Protein AF-A0A9D1PHS7-F1 (afdb_monomer_lite)

pLDDT: mean 81.51, std 11.84, range [41.81, 96.31]

Structure (mmCIF, N/CA/C/O backbone):
data_AF-A0A9D1PHS7-F1
#
_entry.id   AF-A0A9D1PHS7-F1
#
loop_
_atom_site.group_PDB
_atom_site.id
_atom_site.type_symbol
_atom_site.label_atom_id
_atom_site.label_alt_id
_atom_site.label_comp_id
_atom_site.label_asym_id
_atom_site.label_entity_id
_atom_site.label_seq_id
_atom_site.pdbx_PDB_ins_code
_atom_site.Cartn_x
_atom_site.Cartn_y
_atom_site.Cartn_z
_atom_site.occupancy
_atom_site.B_iso_or_equiv
_atom_site.auth_seq_id
_atom_site.auth_comp_id
_atom_site.auth_asym_id
_atom_site.auth_atom_id
_atom_site.pdbx_PDB_model_num
ATOM 1 N N . MET A 1 1 ? -2.231 11.746 33.491 1.00 67.19 1 MET A N 1
ATOM 2 C CA . MET A 1 1 ? -2.379 11.771 32.014 1.00 67.19 1 MET A CA 1
ATOM 3 C C . MET A 1 1 ? -3.663 12.527 31.753 1.00 67.19 1 MET A C 1
ATOM 5 O O . MET A 1 1 ? -4.659 12.090 32.298 1.00 67.19 1 MET A O 1
ATOM 9 N N . ASN A 1 2 ? -3.634 13.637 31.011 1.00 76.56 2 ASN A N 1
ATOM 10 C CA . ASN A 1 2 ? -4.818 14.489 30.819 1.00 76.56 2 ASN A CA 1
ATOM 11 C C . ASN A 1 2 ? -5.940 13.727 30.071 1.00 76.56 2 ASN A C 1
ATOM 13 O O . ASN A 1 2 ? -5.638 12.893 29.200 1.00 76.56 2 ASN A O 1
ATOM 17 N N . LYS A 1 3 ? -7.205 14.019 30.407 1.00 73.75 3 LYS A N 1
ATOM 18 C CA . LYS A 1 3 ? -8.442 13.479 29.807 1.00 73.75 3 LYS A CA 1
ATOM 19 C C . LYS A 1 3 ? -8.402 13.398 28.277 1.00 73.75 3 LYS A C 1
ATOM 21 O O . LYS A 1 3 ? -8.653 12.338 27.700 1.00 73.75 3 LYS A O 1
ATOM 26 N N . GLU A 1 4 ? -7.977 14.464 27.600 1.00 78.69 4 GLU A N 1
ATOM 27 C CA . GLU A 1 4 ? -7.905 14.495 26.129 1.00 78.69 4 GLU A CA 1
ATOM 28 C C . GLU A 1 4 ? -6.887 13.490 25.569 1.00 78.69 4 GLU A C 1
ATOM 30 O O . GLU A 1 4 ? -7.103 12.824 24.551 1.00 78.69 4 GLU A O 1
ATOM 35 N N . THR A 1 5 ? -5.750 13.347 26.256 1.00 82.12 5 THR A N 1
ATOM 36 C CA . THR A 1 5 ? -4.698 12.406 25.856 1.00 82.12 5 THR A CA 1
ATOM 37 C C . THR A 1 5 ? -5.139 10.961 26.086 1.00 82.12 5 THR A C 1
ATOM 39 O O . THR A 1 5 ? -4.792 10.085 25.286 1.00 82.12 5 THR A O 1
ATOM 42 N N . TYR A 1 6 ? -5.917 10.709 27.144 1.00 82.06 6 TYR A N 1
ATOM 43 C CA . TYR A 1 6 ? -6.533 9.409 27.403 1.00 82.06 6 TYR A CA 1
ATOM 44 C C . TYR A 1 6 ? -7.501 9.034 26.281 1.00 82.06 6 TYR A C 1
ATOM 46 O O . TYR A 1 6 ? -7.302 8.009 25.624 1.00 82.06 6 TYR A O 1
ATOM 54 N N . LEU A 1 7 ? -8.474 9.902 25.990 1.00 81.56 7 LEU A N 1
ATOM 55 C CA . LEU A 1 7 ? -9.479 9.697 24.945 1.00 81.56 7 LEU A CA 1
ATOM 56 C C . LEU A 1 7 ? -8.856 9.452 23.572 1.00 81.56 7 LEU A C 1
ATOM 58 O O . LEU A 1 7 ? -9.276 8.563 22.831 1.00 81.56 7 LEU A O 1
ATOM 62 N N . LYS A 1 8 ? -7.797 10.187 23.229 1.00 85.00 8 LYS A N 1
ATOM 63 C CA . LYS A 1 8 ? -7.088 9.997 21.959 1.00 85.00 8 LYS A CA 1
ATOM 64 C C . LYS A 1 8 ? -6.429 8.618 21.850 1.00 85.00 8 LYS A C 1
ATOM 66 O O . LYS A 1 8 ? -6.450 8.007 20.782 1.00 85.00 8 LYS A O 1
ATOM 71 N N . LYS A 1 9 ? -5.835 8.115 22.935 1.00 84.50 9 LYS A N 1
ATOM 72 C CA . LYS A 1 9 ? -5.236 6.771 22.961 1.00 84.50 9 LYS A CA 1
ATOM 73 C C . LYS A 1 9 ? -6.308 5.682 22.970 1.00 84.50 9 LYS A C 1
ATOM 75 O O . LYS A 1 9 ? -6.176 4.712 22.227 1.00 84.50 9 LYS A O 1
ATOM 80 N N . PHE A 1 10 ? -7.366 5.868 23.759 1.00 85.25 10 PHE A N 1
ATOM 81 C CA . PHE A 1 10 ? -8.496 4.948 23.855 1.00 85.25 10 PHE A CA 1
ATOM 82 C C . PHE A 1 10 ? -9.226 4.818 22.514 1.00 85.25 10 PHE A C 1
ATOM 84 O O . PHE A 1 10 ? -9.317 3.719 21.980 1.00 85.25 10 PHE A O 1
ATOM 91 N N . SER A 1 11 ? -9.610 5.932 21.886 1.00 84.31 11 SER A N 1
ATOM 92 C CA . SER A 1 11 ? -10.246 5.942 20.557 1.00 84.31 11 SER A CA 1
ATOM 93 C C . SER A 1 11 ? -9.414 5.258 19.480 1.00 84.31 11 SER A C 1
ATOM 95 O O . SER A 1 11 ? -9.953 4.501 18.672 1.00 84.31 11 SER A O 1
ATOM 97 N N . SER A 1 12 ? -8.093 5.451 19.484 1.00 84.88 12 SER A N 1
ATOM 98 C CA . SER A 1 12 ? -7.218 4.746 18.549 1.00 84.88 12 SER A CA 1
ATOM 99 C C . SER A 1 12 ? -7.167 3.238 18.820 1.00 84.88 12 SER A C 1
ATOM 101 O O . SER A 1 12 ? -7.113 2.463 17.867 1.00 84.88 12 SER A O 1
ATOM 103 N N . ALA A 1 13 ? -7.173 2.812 20.085 1.00 85.50 13 ALA A N 1
ATOM 104 C CA . ALA A 1 13 ? -7.149 1.398 20.459 1.00 85.50 13 ALA A CA 1
ATOM 105 C C . ALA A 1 13 ? -8.486 0.704 20.152 1.00 85.50 13 ALA A C 1
ATOM 107 O O . ALA A 1 13 ? -8.500 -0.348 19.514 1.00 85.50 13 ALA A O 1
ATOM 108 N N . VAL A 1 14 ? -9.605 1.332 20.519 1.00 85.31 14 VAL A N 1
ATOM 109 C CA . VAL A 1 14 ? -10.969 0.847 20.267 1.00 85.31 14 VAL A CA 1
ATOM 110 C C . VAL A 1 14 ? -11.212 0.693 18.768 1.00 85.31 14 VAL A C 1
ATOM 112 O O . VAL A 1 14 ? -11.558 -0.395 18.323 1.00 85.31 14 VAL A O 1
ATOM 115 N N . ARG A 1 15 ? -10.926 1.714 17.949 1.00 85.06 15 ARG A N 1
ATOM 116 C CA . ARG A 1 15 ? -11.100 1.629 16.483 1.00 85.06 15 ARG A CA 1
ATOM 117 C C . ARG A 1 15 ? -10.193 0.594 15.816 1.00 85.06 15 ARG A C 1
ATOM 119 O O . ARG A 1 15 ? -10.525 0.051 14.759 1.00 85.06 15 ARG A O 1
ATOM 126 N N . TRP A 1 16 ? -9.038 0.307 16.413 1.00 86.19 16 TRP A N 1
ATOM 127 C CA . TRP A 1 16 ? -8.158 -0.753 15.933 1.00 86.19 16 TRP A CA 1
ATOM 128 C C . TRP A 1 16 ? -8.716 -2.148 16.238 1.00 86.19 16 TRP A C 1
ATOM 130 O O . TRP A 1 16 ? -8.683 -3.024 15.370 1.00 86.19 16 TRP A O 1
ATOM 140 N N . MET A 1 17 ? -9.240 -2.353 17.448 1.00 82.62 17 MET A N 1
ATOM 141 C CA . MET A 1 17 ? -9.669 -3.666 17.940 1.00 82.62 17 MET A CA 1
ATOM 142 C C . MET A 1 17 ? -11.104 -4.029 17.541 1.00 82.62 17 MET A C 1
ATOM 144 O O . MET A 1 17 ? -11.367 -5.180 17.192 1.00 82.62 17 MET A O 1
ATOM 148 N N . LEU A 1 18 ? -12.012 -3.054 17.533 1.00 81.81 18 LEU A N 1
ATOM 149 C CA . LEU A 1 18 ? -13.441 -3.236 17.282 1.00 81.81 18 LEU A CA 1
ATOM 150 C C . LEU A 1 18 ? -13.833 -2.814 15.857 1.00 81.81 18 LEU A C 1
ATOM 152 O O . LEU A 1 18 ? -13.138 -2.005 15.230 1.00 81.81 18 LEU A O 1
ATOM 156 N N . PRO A 1 19 ? -14.903 -3.394 15.281 1.00 78.81 19 PRO A N 1
ATOM 157 C CA . PRO A 1 19 ? -15.529 -2.877 14.066 1.00 78.81 19 PRO A CA 1
ATOM 158 C C . PRO A 1 19 ? -15.960 -1.417 14.244 1.00 78.81 19 PRO A C 1
ATOM 160 O O . PRO A 1 19 ? -16.327 -1.015 15.339 1.00 78.81 19 PRO A O 1
ATOM 163 N N . LYS A 1 20 ? -15.975 -0.633 13.159 1.00 75.25 20 LYS A N 1
ATOM 164 C CA . LYS A 1 20 ? -16.262 0.812 13.228 1.00 75.25 20 LYS A CA 1
ATOM 165 C C . LYS A 1 20 ? -17.599 1.152 13.910 1.00 75.25 20 LYS A C 1
ATOM 167 O O . LYS A 1 20 ? -17.636 2.083 14.695 1.00 75.25 20 LYS A O 1
ATOM 172 N N . SER A 1 21 ? -18.654 0.367 13.665 1.00 72.94 21 SER A N 1
ATOM 173 C CA . SER A 1 21 ? -19.963 0.561 14.314 1.00 72.94 21 SER A CA 1
ATOM 174 C C . SER A 1 21 ? -19.875 0.477 15.835 1.00 72.94 21 SER A C 1
ATOM 176 O O . SER A 1 21 ? -20.329 1.374 16.530 1.00 72.94 21 SER A O 1
ATOM 178 N N . ASP A 1 22 ? -19.241 -0.583 16.316 1.00 79.00 22 ASP A N 1
ATOM 179 C CA . ASP A 1 22 ? -19.183 -0.922 17.733 1.00 79.00 22 ASP A CA 1
ATOM 180 C C . ASP A 1 22 ? -18.175 0.006 18.429 1.00 79.00 22 ASP A C 1
ATOM 182 O O . ASP A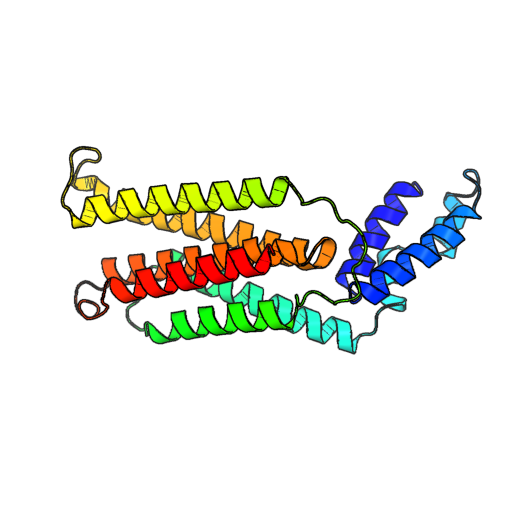 1 22 ? -18.354 0.407 19.569 1.00 79.00 22 ASP A O 1
ATOM 186 N N . ALA A 1 23 ? -17.126 0.410 17.704 1.00 81.69 23 ALA A N 1
ATOM 187 C CA . ALA A 1 23 ? -16.160 1.394 18.161 1.00 81.69 23 ALA A CA 1
ATOM 188 C C . ALA A 1 23 ? -16.780 2.783 18.365 1.00 81.69 23 ALA A C 1
ATOM 190 O O . ALA A 1 23 ? -16.441 3.442 19.340 1.00 81.69 23 ALA A O 1
ATOM 191 N N . ASP A 1 24 ? -17.641 3.246 17.454 1.00 81.81 24 ASP A N 1
ATOM 192 C CA . ASP A 1 24 ? -18.274 4.563 17.577 1.00 81.81 24 ASP A CA 1
ATOM 193 C C . ASP A 1 24 ? -19.344 4.580 18.689 1.00 81.81 24 ASP A C 1
ATOM 195 O O . ASP A 1 24 ? -19.463 5.589 19.377 1.00 81.81 24 ASP A O 1
ATOM 199 N N . GLU A 1 25 ? -20.053 3.467 18.919 1.00 82.56 25 GLU A N 1
ATOM 200 C CA . GLU A 1 25 ? -20.981 3.292 20.054 1.00 82.56 25 GLU A CA 1
ATOM 201 C C . GLU A 1 25 ? -20.233 3.316 21.394 1.00 82.56 25 GLU A C 1
ATOM 203 O O . GLU A 1 25 ? -20.497 4.171 22.232 1.00 82.56 25 GLU A O 1
ATOM 208 N N . VAL A 1 26 ? -19.190 2.489 21.537 1.00 84.06 26 VAL A N 1
ATOM 209 C CA . VAL A 1 26 ? -18.329 2.473 22.733 1.00 84.06 26 VAL A CA 1
ATOM 210 C C . VAL A 1 26 ? -17.707 3.842 23.007 1.00 84.06 26 VAL A C 1
ATOM 212 O O . VAL A 1 26 ? -17.522 4.218 24.161 1.00 84.06 26 VAL A O 1
ATOM 215 N N . LEU A 1 27 ? -17.343 4.592 21.962 1.00 85.38 27 LEU A N 1
ATOM 216 C CA . LEU A 1 27 ? -16.780 5.928 22.135 1.00 85.38 27 LEU A CA 1
ATOM 217 C C . LEU A 1 27 ? -17.814 6.957 22.581 1.00 85.38 27 LEU A C 1
ATOM 219 O O . LEU A 1 27 ? -17.438 7.839 23.345 1.00 85.38 27 LEU A O 1
ATOM 223 N N . ALA A 1 28 ? -19.065 6.851 22.132 1.00 83.56 28 ALA A N 1
ATOM 224 C CA . ALA A 1 28 ? -20.144 7.713 22.603 1.00 83.56 28 ALA A CA 1
ATOM 225 C C . ALA A 1 28 ? -20.449 7.450 24.085 1.00 83.56 28 ALA A C 1
ATOM 227 O O . ALA A 1 28 ? -20.470 8.396 24.868 1.00 83.56 28 ALA A O 1
ATOM 228 N N . ASP A 1 29 ? -20.560 6.177 24.476 1.00 85.00 29 ASP A N 1
ATOM 229 C CA . ASP A 1 29 ? -20.794 5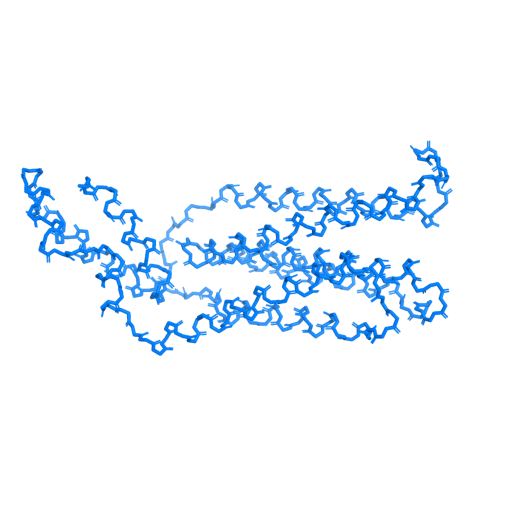.780 25.870 1.00 85.00 29 ASP A CA 1
ATOM 230 C C . ASP A 1 29 ? -19.655 6.256 26.782 1.00 85.00 29 ASP A C 1
ATOM 232 O O . ASP A 1 29 ? -19.879 6.790 27.867 1.00 85.00 29 ASP A O 1
ATOM 236 N N . TYR A 1 30 ? -18.403 6.105 26.333 1.00 81.38 30 TYR A N 1
ATOM 237 C CA . TYR A 1 30 ? -17.252 6.584 27.096 1.00 81.38 30 TYR A CA 1
ATOM 238 C C . TYR A 1 30 ? -17.215 8.107 27.206 1.00 81.38 30 TYR A C 1
ATOM 240 O O . TYR A 1 30 ? -16.816 8.597 28.257 1.00 81.38 30 TYR A O 1
ATOM 248 N N . ASP A 1 31 ? -17.586 8.847 26.158 1.00 82.50 31 ASP A N 1
ATOM 249 C CA . ASP A 1 31 ? -17.637 10.315 26.183 1.00 82.50 31 ASP A CA 1
ATOM 250 C C . ASP A 1 31 ? -18.704 10.819 27.172 1.00 82.50 31 ASP A C 1
ATOM 252 O O . ASP A 1 31 ? -18.446 11.762 27.919 1.00 82.50 31 ASP A O 1
ATOM 256 N N . GLU A 1 32 ? -19.849 10.131 27.259 1.00 83.88 32 GLU A N 1
ATOM 257 C CA . GLU A 1 32 ? -20.897 10.400 28.252 1.00 83.88 32 GLU A CA 1
ATOM 258 C C . GLU A 1 32 ? -20.401 10.136 29.680 1.00 83.88 32 GLU A C 1
ATOM 260 O O . GLU A 1 32 ? -20.433 11.050 30.505 1.00 83.88 32 GLU A O 1
ATOM 265 N N . ILE A 1 33 ? -19.821 8.959 29.952 1.00 81.69 33 ILE A N 1
ATOM 266 C CA . ILE A 1 33 ? -19.223 8.633 31.263 1.00 81.69 33 ILE A CA 1
ATOM 267 C C . ILE A 1 33 ? -18.154 9.666 31.634 1.00 81.69 33 ILE A C 1
ATOM 269 O O . ILE A 1 33 ? -18.080 10.145 32.761 1.00 81.69 33 ILE A O 1
ATOM 273 N N . LEU A 1 34 ? -17.318 10.051 30.672 1.00 75.00 34 LEU A N 1
ATOM 274 C CA . LEU A 1 34 ? -16.276 11.050 30.867 1.00 75.00 34 LEU A CA 1
ATOM 275 C C . LEU A 1 34 ? -16.832 12.443 31.151 1.00 75.00 34 LEU A C 1
ATOM 277 O O . LEU A 1 34 ? -16.152 13.220 31.821 1.00 75.00 34 LEU A O 1
ATOM 281 N N . SER A 1 35 ? -18.010 12.791 30.639 1.00 77.19 35 SER A N 1
ATOM 282 C CA . SER A 1 35 ? -18.647 14.084 30.897 1.00 77.19 35 SER A CA 1
ATOM 283 C C . SER A 1 35 ? -19.092 14.249 32.355 1.00 77.19 35 SER A C 1
ATOM 285 O O . SER A 1 35 ? -19.159 15.379 32.833 1.00 77.19 35 SER A O 1
ATOM 287 N N . GLU A 1 36 ? -19.299 13.143 33.079 1.00 77.12 36 GLU A N 1
ATOM 288 C CA . GLU A 1 36 ? -19.693 13.137 34.495 1.00 77.12 36 GLU A CA 1
ATOM 289 C C . GLU A 1 36 ? -18.520 13.384 35.461 1.00 77.12 36 GLU A C 1
ATOM 291 O O . GLU A 1 36 ? -18.729 13.868 36.573 1.00 77.12 36 GLU A O 1
ATOM 296 N N . TYR A 1 37 ? -17.278 13.106 35.047 1.00 70.94 37 TYR A N 1
ATOM 297 C CA . TYR A 1 37 ? -16.090 13.344 35.875 1.00 70.94 37 TYR A CA 1
ATOM 298 C C . TYR A 1 37 ? -15.631 14.810 35.810 1.00 70.94 37 TYR A C 1
ATOM 300 O O . TYR A 1 37 ? -15.412 15.367 34.726 1.00 70.94 37 TYR A O 1
ATOM 308 N N . SER A 1 38 ? -15.425 15.411 36.988 1.00 60.84 38 SER A N 1
ATOM 309 C CA . SER A 1 38 ? -14.899 16.771 37.153 1.00 60.84 38 SER A CA 1
ATOM 310 C C . SER A 1 38 ? -13.405 16.861 36.790 1.00 60.84 38 SER A C 1
ATOM 312 O O . SER A 1 38 ? -12.680 15.867 36.864 1.00 60.84 38 SER A O 1
ATOM 314 N N . GLU A 1 39 ? -12.910 18.046 36.403 1.00 63.31 39 GLU A N 1
ATOM 315 C CA . GLU A 1 39 ? -11.480 18.245 36.078 1.00 63.31 39 GLU A CA 1
ATOM 316 C C . GLU A 1 39 ? -10.542 18.010 37.280 1.00 63.31 39 GLU A C 1
ATOM 318 O O . GLU A 1 39 ? -9.350 17.766 37.096 1.00 63.31 39 GLU A O 1
ATOM 323 N N . GLU A 1 40 ? -11.062 18.029 38.511 1.00 59.41 40 GLU A N 1
ATOM 324 C CA . GLU A 1 40 ? -10.274 17.834 39.734 1.00 59.41 40 GLU A CA 1
ATOM 325 C C . GLU A 1 40 ? -9.941 16.347 40.004 1.00 59.41 40 GLU A C 1
ATOM 327 O O . GLU A 1 40 ? -8.984 16.047 40.722 1.00 59.41 40 GLU A O 1
ATOM 332 N N . ASP A 1 41 ? -10.637 15.408 39.344 1.00 63.44 41 ASP A N 1
ATOM 333 C CA . ASP A 1 41 ? -10.536 13.956 39.573 1.00 63.44 41 ASP A CA 1
ATOM 334 C C . ASP A 1 41 ? -9.669 13.198 38.539 1.00 63.44 41 ASP A C 1
ATOM 336 O O . ASP A 1 41 ? -9.655 11.962 38.514 1.00 63.44 41 ASP A O 1
ATOM 340 N N . GLU A 1 42 ? -8.883 13.893 37.699 1.00 62.62 42 GLU A N 1
ATOM 341 C CA . GLU A 1 42 ? -8.110 13.288 36.589 1.00 62.62 42 GLU A CA 1
ATOM 342 C C . GLU A 1 42 ? -7.211 12.104 37.004 1.00 62.62 42 GLU A C 1
ATOM 344 O O . GLU A 1 42 ? -7.004 11.159 36.237 1.00 62.62 42 GLU A O 1
ATOM 349 N N . ASN A 1 43 ? -6.651 12.136 38.217 1.00 60.94 43 ASN A N 1
ATOM 350 C CA . ASN A 1 43 ? -5.773 11.072 38.714 1.00 60.94 43 ASN A CA 1
ATOM 351 C C . ASN A 1 43 ? -6.540 9.860 39.272 1.00 60.94 43 ASN A C 1
ATOM 353 O O . ASN A 1 43 ? -6.000 8.751 39.268 1.00 60.94 43 ASN A O 1
ATOM 357 N N . ILE A 1 44 ? -7.780 10.052 39.731 1.00 62.56 44 ILE A N 1
ATOM 358 C CA . ILE A 1 44 ? -8.669 8.977 40.200 1.00 62.56 44 ILE A CA 1
ATOM 359 C C . ILE A 1 44 ? -9.293 8.281 38.987 1.00 62.56 44 ILE A C 1
ATOM 361 O O . ILE A 1 44 ? -9.274 7.054 38.904 1.00 62.56 44 ILE A O 1
ATOM 365 N N . PHE A 1 45 ? -9.686 9.064 37.984 1.00 66.50 45 PHE A N 1
ATOM 366 C CA . PHE A 1 45 ? -10.214 8.609 36.700 1.00 66.50 45 PHE A CA 1
ATOM 367 C C . PHE A 1 45 ? -9.318 7.562 36.005 1.00 66.50 45 PHE A C 1
ATOM 369 O O . PHE A 1 45 ? -9.770 6.471 35.655 1.00 66.50 45 PHE A O 1
ATOM 376 N N . VAL A 1 46 ? -8.013 7.839 35.852 1.00 65.44 46 VAL A N 1
ATOM 377 C CA . VAL A 1 46 ? -7.067 6.889 35.219 1.00 65.44 46 VAL A CA 1
ATOM 378 C C . VAL A 1 46 ? -6.891 5.615 36.056 1.00 65.44 46 VAL A C 1
ATOM 380 O O . VAL A 1 46 ? -6.571 4.555 35.517 1.00 65.44 46 VAL A O 1
ATOM 383 N N . LYS A 1 47 ? -7.096 5.704 37.373 1.00 66.50 47 LYS A N 1
ATOM 384 C CA . LYS A 1 47 ? -6.974 4.572 38.294 1.00 66.50 47 LYS A CA 1
ATOM 385 C C . LYS A 1 47 ? -8.215 3.673 38.270 1.00 66.50 47 LYS A C 1
ATOM 387 O O . LYS A 1 47 ? -8.052 2.463 38.381 1.00 66.50 47 LYS A O 1
ATOM 392 N N . GLU A 1 48 ? -9.409 4.240 38.097 1.00 70.62 48 GLU A N 1
ATOM 393 C CA . GLU A 1 48 ? -10.673 3.492 38.000 1.00 70.62 48 GLU A CA 1
ATOM 394 C C . GLU A 1 48 ? -10.863 2.828 36.634 1.00 70.62 48 GLU A C 1
ATOM 396 O O . GLU A 1 48 ? -11.193 1.646 36.563 1.00 70.62 48 GLU A O 1
ATOM 401 N N . LEU A 1 49 ? -10.601 3.553 35.544 1.00 69.56 49 LEU A N 1
ATOM 402 C CA . LEU A 1 49 ? -10.788 3.036 34.180 1.00 69.56 49 LEU A CA 1
ATOM 403 C C . LEU A 1 49 ? -9.587 2.240 33.660 1.00 69.56 49 LEU A C 1
ATOM 405 O O . LEU A 1 49 ? -9.675 1.571 32.629 1.00 69.56 49 LEU A O 1
ATOM 409 N N . GLY A 1 50 ? -8.460 2.302 34.371 1.00 76.31 50 GLY A N 1
ATOM 410 C CA . GLY A 1 50 ? -7.229 1.613 34.011 1.00 76.31 50 GLY A CA 1
ATOM 411 C C . GLY A 1 50 ? -6.593 2.141 32.723 1.00 76.31 50 GLY A C 1
ATOM 412 O O . GLY A 1 50 ? -6.939 3.199 32.190 1.00 76.31 50 GLY A O 1
ATOM 413 N N . GLU A 1 51 ? -5.612 1.402 32.201 1.00 81.06 51 GLU A N 1
ATOM 414 C CA . GLU A 1 51 ? -4.926 1.816 30.978 1.00 81.06 51 GLU A CA 1
ATOM 415 C C . GLU A 1 51 ? -5.847 1.746 29.746 1.00 81.06 51 GLU A C 1
ATOM 417 O O . GLU A 1 51 ? -6.519 0.735 29.530 1.00 81.06 51 GLU A O 1
ATOM 422 N N . PRO A 1 52 ? -5.802 2.749 28.848 1.00 77.88 52 PRO A N 1
ATOM 423 C CA . PRO A 1 52 ? -6.739 2.861 27.726 1.00 77.88 52 PRO A CA 1
ATOM 424 C C . PRO A 1 52 ? -6.677 1.666 26.762 1.00 77.88 52 PRO A C 1
ATOM 426 O O . PRO A 1 52 ? -7.679 1.273 26.172 1.00 77.88 52 PRO A O 1
ATOM 429 N N . VAL A 1 53 ? -5.504 1.046 26.604 1.00 78.06 53 VAL A N 1
ATOM 430 C CA . VAL A 1 53 ? -5.345 -0.147 25.756 1.00 78.06 53 VAL A CA 1
ATOM 431 C C . VAL A 1 53 ? -5.934 -1.389 26.429 1.00 78.06 53 VAL A C 1
ATOM 433 O O . VAL A 1 53 ? -6.473 -2.258 25.747 1.00 78.06 53 VAL A O 1
ATOM 436 N N . GLN A 1 54 ? -5.849 -1.479 27.758 1.00 81.19 54 GLN A N 1
ATOM 437 C CA . GLN A 1 54 ? -6.405 -2.596 28.520 1.00 81.19 54 GLN A CA 1
ATOM 438 C C . GLN A 1 54 ? -7.935 -2.521 28.546 1.00 81.19 54 GLN A C 1
ATOM 440 O O . GLN A 1 54 ? -8.585 -3.527 28.267 1.00 81.19 54 GLN A O 1
ATOM 445 N N . ALA A 1 55 ? -8.495 -1.326 28.757 1.00 80.75 55 ALA A N 1
ATOM 446 C CA . ALA A 1 55 ? -9.931 -1.073 28.659 1.00 80.75 55 ALA A CA 1
ATOM 447 C 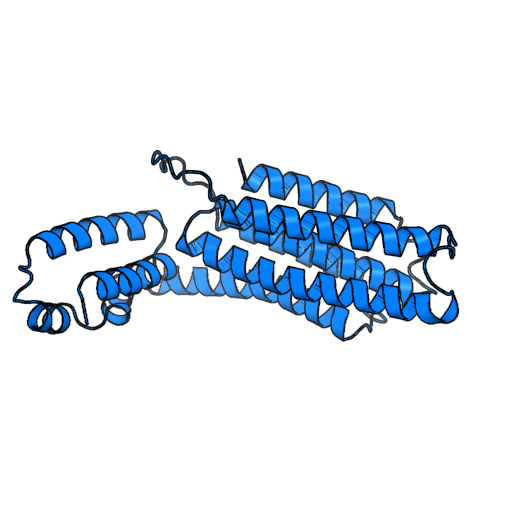C . ALA A 1 55 ? -10.477 -1.441 27.267 1.00 80.75 55 ALA A C 1
ATOM 449 O O . ALA A 1 55 ? -11.414 -2.228 27.152 1.00 80.75 55 ALA A O 1
ATOM 450 N N . ALA A 1 56 ? -9.819 -0.987 26.193 1.00 81.44 56 ALA A N 1
ATOM 451 C CA . ALA A 1 56 ? -10.209 -1.348 24.827 1.00 81.44 56 ALA A CA 1
ATOM 452 C C . ALA A 1 56 ? -10.131 -2.865 24.564 1.00 81.44 56 ALA A C 1
ATOM 454 O O . ALA A 1 56 ? -10.977 -3.424 23.867 1.00 81.44 56 ALA A O 1
ATOM 455 N N . LYS A 1 57 ? -9.135 -3.551 25.142 1.00 80.38 57 LYS A N 1
ATOM 456 C CA . LYS A 1 57 ? -8.966 -5.002 24.995 1.00 80.38 57 LYS A CA 1
ATOM 457 C C . LYS A 1 57 ? -10.080 -5.789 25.686 1.00 80.38 57 LYS A C 1
ATOM 459 O O . LYS A 1 57 ? -10.511 -6.796 25.130 1.00 80.38 57 LYS A O 1
ATOM 464 N N . LEU A 1 58 ? -10.546 -5.338 26.854 1.00 82.50 58 LEU A N 1
ATOM 465 C CA . LEU A 1 58 ? -11.658 -5.958 27.589 1.00 82.50 58 LEU A CA 1
ATOM 466 C C . LEU A 1 58 ? -12.979 -5.874 26.816 1.00 82.50 58 LEU A C 1
ATOM 468 O O . LEU A 1 58 ? -13.762 -6.817 26.846 1.00 82.50 58 LEU A O 1
ATOM 472 N N . LEU A 1 59 ? -13.186 -4.777 26.085 1.00 80.75 59 LEU A N 1
ATOM 473 C CA . LEU A 1 59 ? -14.368 -4.557 25.248 1.00 80.75 59 LEU A CA 1
ATOM 474 C C . LEU A 1 59 ? -14.307 -5.322 23.917 1.00 80.75 59 LEU A C 1
ATOM 476 O O . LEU A 1 59 ? -15.319 -5.492 23.244 1.00 80.75 59 LEU A O 1
ATOM 480 N N . SER A 1 60 ? -13.120 -5.779 23.511 1.00 79.88 60 SER A N 1
ATOM 481 C CA . SER A 1 60 ? -12.924 -6.437 22.222 1.00 79.88 60 SER A CA 1
ATOM 482 C C . SER A 1 60 ? -13.194 -7.940 22.273 1.00 79.88 60 SER A C 1
ATOM 484 O O . SER A 1 60 ? -12.627 -8.672 23.086 1.00 79.88 60 SER A O 1
ATOM 486 N N . GLU A 1 61 ? -13.981 -8.446 21.321 1.00 83.75 61 GLU A N 1
ATOM 487 C CA . GLU A 1 61 ? -14.079 -9.887 21.111 1.00 83.75 61 GLU A CA 1
ATOM 488 C C . GLU A 1 61 ? -12.785 -10.439 20.481 1.00 83.75 61 GLU A C 1
ATOM 490 O O . GLU A 1 61 ? -12.426 -10.068 19.352 1.00 83.75 61 GLU A O 1
ATOM 495 N N . PRO A 1 62 ? -12.103 -11.411 21.119 1.00 83.25 62 PRO A N 1
ATOM 496 C CA . PRO A 1 62 ? -10.803 -11.881 20.648 1.00 83.25 62 PRO A CA 1
ATOM 497 C C . PRO A 1 62 ? -10.890 -12.534 19.264 1.00 83.25 62 PRO A C 1
ATOM 499 O O . PRO A 1 62 ? -9.977 -12.385 18.454 1.00 83.25 62 PRO A O 1
ATOM 502 N N . LYS A 1 63 ? -11.992 -13.227 18.945 1.00 84.31 63 LYS A N 1
ATOM 503 C CA . LYS A 1 63 ? -12.175 -13.900 17.647 1.00 84.31 63 LYS A CA 1
ATOM 504 C C . LYS A 1 63 ? -12.282 -12.906 16.489 1.00 84.31 63 LYS A C 1
ATOM 506 O O . LYS A 1 63 ? -11.682 -13.129 15.438 1.00 84.31 63 LYS A O 1
ATOM 511 N N . VAL A 1 64 ? -13.031 -11.819 16.672 1.00 83.44 64 VAL A N 1
ATOM 512 C CA . VAL A 1 64 ? -13.203 -10.770 15.655 1.00 83.44 64 VAL A CA 1
ATOM 513 C C . VAL A 1 64 ? -11.882 -10.039 15.431 1.00 83.44 64 VAL A C 1
ATOM 515 O O . VAL A 1 64 ? -11.476 -9.843 14.284 1.00 83.44 64 VAL A O 1
ATOM 518 N N . TYR A 1 65 ? -11.163 -9.741 16.514 1.00 84.38 65 TYR A N 1
ATOM 519 C CA . TYR A 1 65 ? -9.851 -9.106 16.452 1.00 84.38 65 TYR A CA 1
ATOM 520 C C . TYR A 1 65 ? -8.810 -9.953 15.701 1.00 84.38 65 TYR A C 1
ATOM 522 O O . TYR A 1 65 ? -8.123 -9.442 14.819 1.00 84.38 65 TYR A O 1
ATOM 530 N N . HIS A 1 66 ? -8.731 -11.263 15.964 1.00 86.44 66 HIS A N 1
ATOM 531 C CA . HIS A 1 66 ? -7.800 -12.144 15.244 1.00 86.44 66 HIS A CA 1
ATOM 532 C C . HIS A 1 66 ? -8.141 -12.259 13.755 1.00 86.44 66 HIS A C 1
ATOM 534 O O . HIS A 1 66 ? -7.238 -12.227 12.921 1.00 86.44 66 HIS A O 1
ATOM 540 N N . ARG A 1 67 ? -9.430 -12.346 13.395 1.00 88.19 67 ARG A N 1
ATOM 541 C CA . ARG A 1 67 ? -9.853 -12.350 11.982 1.00 88.19 67 ARG A CA 1
ATOM 542 C C . ARG A 1 67 ? -9.411 -11.079 11.263 1.00 88.19 67 ARG A C 1
ATOM 544 O O . ARG A 1 67 ? -8.938 -11.158 10.132 1.00 88.19 67 ARG A O 1
ATOM 551 N N . TRP A 1 68 ? -9.534 -9.930 11.928 1.00 87.94 68 TRP A N 1
ATOM 552 C CA . TRP A 1 68 ? -9.009 -8.676 11.406 1.00 87.94 68 TRP A CA 1
ATOM 553 C C . TRP A 1 68 ? -7.483 -8.739 11.254 1.00 87.94 68 TRP A C 1
ATOM 555 O O . TRP A 1 68 ? -6.985 -8.526 10.155 1.00 87.94 68 TRP A O 1
ATOM 565 N N . LEU A 1 69 ? -6.732 -9.110 12.292 1.00 89.19 69 LEU A N 1
ATOM 566 C CA . LEU A 1 69 ? -5.269 -9.195 12.201 1.00 89.19 69 LEU A CA 1
ATOM 567 C C . LEU A 1 69 ? -4.786 -10.092 11.054 1.00 89.19 69 LEU A C 1
ATOM 569 O O . LEU A 1 69 ? -3.829 -9.733 10.371 1.00 89.19 69 LEU A O 1
ATOM 573 N N . VAL A 1 70 ? -5.466 -11.212 10.797 1.00 92.06 70 VAL A N 1
ATOM 574 C CA . VAL A 1 70 ? -5.165 -12.081 9.649 1.00 92.06 70 VAL A CA 1
ATOM 575 C C . VAL A 1 70 ? -5.390 -11.345 8.327 1.00 92.06 70 VAL A C 1
ATOM 577 O O . VAL A 1 70 ? -4.523 -11.379 7.459 1.00 92.06 70 VAL A O 1
ATOM 580 N N . ALA A 1 71 ? -6.510 -10.639 8.167 1.00 90.88 71 ALA A N 1
ATOM 581 C CA . ALA A 1 71 ? -6.783 -9.870 6.954 1.00 90.88 71 ALA A CA 1
ATOM 582 C C . ALA A 1 71 ? -5.807 -8.696 6.762 1.00 90.88 71 ALA A C 1
ATOM 584 O O . ALA A 1 71 ? -5.330 -8.476 5.649 1.00 90.88 71 ALA A O 1
ATOM 585 N N . PHE A 1 72 ? -5.470 -7.974 7.836 1.00 91.88 72 PHE A N 1
ATOM 586 C CA . PHE A 1 72 ? -4.450 -6.924 7.823 1.00 91.88 72 PHE A CA 1
ATOM 587 C C . PHE A 1 72 ? -3.098 -7.477 7.387 1.00 91.88 72 PHE A C 1
ATOM 589 O O . PHE A 1 72 ? -2.474 -6.945 6.471 1.00 91.88 72 PHE A O 1
ATOM 596 N N . SER A 1 73 ? -2.673 -8.568 8.029 1.00 92.50 73 SER A N 1
ATOM 597 C CA . SER A 1 73 ? -1.409 -9.234 7.749 1.00 92.50 73 SER A CA 1
ATOM 598 C C . SER A 1 73 ? -1.355 -9.716 6.305 1.00 92.50 73 SER A C 1
ATOM 600 O O . SER A 1 73 ? -0.349 -9.492 5.643 1.00 92.50 73 SER A O 1
ATOM 602 N N . LEU A 1 74 ? -2.448 -10.275 5.780 1.00 94.56 74 LEU A N 1
ATOM 603 C CA . LEU A 1 74 ? -2.542 -10.709 4.389 1.00 94.56 74 LEU A CA 1
ATOM 604 C C . LEU A 1 74 ? -2.402 -9.538 3.401 1.00 94.56 74 LEU A C 1
ATOM 606 O O . LEU A 1 74 ? -1.623 -9.618 2.456 1.00 94.56 74 LEU A O 1
ATOM 610 N N . MET A 1 75 ? -3.106 -8.424 3.631 1.00 93.25 75 MET A N 1
ATOM 611 C CA . MET A 1 75 ? -3.007 -7.238 2.767 1.00 93.25 75 MET A CA 1
ATOM 612 C C . MET A 1 75 ? -1.624 -6.581 2.824 1.00 93.25 75 MET A C 1
ATOM 614 O O . MET A 1 75 ? -1.106 -6.158 1.789 1.00 93.25 75 MET A O 1
ATOM 618 N N . ALA A 1 76 ? -1.022 -6.508 4.013 1.00 95.00 76 ALA A N 1
ATOM 619 C CA . ALA A 1 76 ? 0.338 -6.014 4.197 1.00 95.00 76 ALA A CA 1
ATOM 620 C C . ALA A 1 76 ? 1.362 -6.948 3.539 1.00 95.00 76 ALA A C 1
ATOM 622 O O . ALA A 1 76 ? 2.287 -6.478 2.883 1.00 95.00 76 ALA A O 1
ATOM 623 N N . PHE A 1 77 ? 1.165 -8.263 3.646 1.00 94.31 77 PHE A N 1
ATOM 624 C CA . PHE A 1 77 ? 2.006 -9.267 3.004 1.00 94.31 77 PHE A CA 1
ATOM 625 C C . PHE A 1 77 ? 2.024 -9.099 1.483 1.00 94.31 77 PHE A C 1
ATOM 627 O O . PHE A 1 77 ? 3.097 -9.159 0.895 1.00 94.31 77 PHE A O 1
ATOM 634 N N . PHE A 1 78 ? 0.885 -8.803 0.849 1.00 93.38 78 PHE A N 1
ATOM 635 C CA . PHE A 1 78 ? 0.831 -8.531 -0.594 1.00 93.38 78 PHE A CA 1
ATOM 636 C C . PHE A 1 78 ? 1.630 -7.294 -1.024 1.00 93.38 78 PHE A C 1
ATOM 638 O O . PHE A 1 78 ? 2.250 -7.313 -2.089 1.00 93.38 78 PHE A O 1
ATOM 645 N N . LEU A 1 79 ? 1.675 -6.242 -0.200 1.00 93.69 79 LEU A N 1
ATOM 646 C CA . LEU A 1 79 ? 2.552 -5.096 -0.459 1.00 93.69 79 LEU A CA 1
ATOM 647 C C . LEU A 1 79 ? 4.022 -5.483 -0.271 1.00 93.69 79 LEU A C 1
ATOM 649 O O . LEU A 1 79 ? 4.839 -5.274 -1.160 1.00 93.69 79 LEU A O 1
ATOM 653 N N . LEU A 1 80 ? 4.355 -6.105 0.861 1.00 94.12 80 LEU A N 1
ATOM 654 C CA . LEU A 1 80 ? 5.737 -6.432 1.210 1.00 94.12 80 LEU A CA 1
ATOM 655 C C . LEU A 1 80 ? 6.365 -7.463 0.270 1.00 94.12 80 LEU A C 1
ATOM 657 O O . LEU A 1 80 ? 7.544 -7.347 -0.048 1.00 94.12 80 LEU A O 1
ATOM 661 N N . ILE A 1 81 ? 5.602 -8.455 -0.195 1.00 91.62 81 ILE A N 1
ATOM 662 C CA . ILE A 1 81 ? 6.114 -9.430 -1.161 1.00 91.62 81 ILE A CA 1
ATOM 663 C C . ILE A 1 81 ? 6.381 -8.771 -2.515 1.00 91.62 81 ILE A C 1
ATOM 665 O O . ILE A 1 81 ? 7.391 -9.070 -3.141 1.00 91.62 81 ILE A O 1
ATOM 669 N N . SER A 1 82 ? 5.529 -7.833 -2.937 1.00 90.00 82 SER A N 1
ATOM 670 C CA . SER A 1 82 ? 5.722 -7.089 -4.185 1.00 90.00 82 SER A CA 1
ATOM 671 C C . SER A 1 82 ? 6.954 -6.180 -4.091 1.00 90.00 82 SER A C 1
ATOM 673 O O . SER A 1 82 ? 7.799 -6.199 -4.981 1.00 90.00 82 SER A O 1
ATOM 675 N N . GLU A 1 83 ? 7.127 -5.479 -2.967 1.00 92.69 83 GLU A N 1
ATOM 676 C CA . GLU A 1 83 ? 8.323 -4.683 -2.661 1.00 92.69 83 GLU A CA 1
ATOM 677 C C . GLU A 1 83 ? 9.601 -5.535 -2.658 1.00 92.69 83 GLU A C 1
ATOM 679 O O . GLU A 1 83 ? 10.601 -5.198 -3.292 1.00 92.69 83 GLU A O 1
ATOM 684 N N . PHE A 1 84 ? 9.560 -6.689 -1.989 1.00 90.06 84 PHE A N 1
ATOM 685 C CA . PHE A 1 84 ? 10.683 -7.621 -1.932 1.00 90.06 84 PHE A CA 1
ATOM 686 C C . PHE A 1 84 ? 11.115 -8.090 -3.328 1.00 90.06 84 PHE A C 1
ATOM 688 O O . PHE A 1 84 ? 12.308 -8.266 -3.584 1.00 90.06 84 PHE A O 1
ATOM 695 N N . LEU A 1 85 ? 10.163 -8.263 -4.247 1.00 87.12 85 LEU A N 1
ATOM 696 C CA . LEU A 1 85 ? 10.444 -8.666 -5.623 1.00 87.12 85 LEU A CA 1
ATOM 697 C C . LEU A 1 85 ? 11.114 -7.544 -6.428 1.00 87.12 85 LEU A C 1
ATOM 699 O O . LEU A 1 85 ? 12.043 -7.841 -7.181 1.00 87.12 85 LEU A O 1
ATOM 703 N N . ILE A 1 86 ? 10.740 -6.277 -6.211 1.00 87.69 86 ILE A N 1
ATOM 704 C CA . ILE A 1 86 ? 11.456 -5.124 -6.789 1.00 87.69 86 ILE A CA 1
ATOM 705 C C . ILE A 1 86 ? 12.900 -5.087 -6.285 1.00 87.69 86 ILE A C 1
ATOM 707 O O . ILE A 1 86 ? 13.829 -5.027 -7.088 1.00 87.69 86 ILE A O 1
ATOM 711 N N . LEU A 1 87 ? 13.098 -5.166 -4.965 1.00 87.12 87 LEU A N 1
ATOM 712 C CA . LEU A 1 87 ? 14.420 -5.053 -4.339 1.00 87.12 87 LEU A CA 1
ATOM 713 C C . LEU A 1 87 ? 15.372 -6.180 -4.748 1.00 87.12 87 LEU A C 1
ATOM 715 O O . LEU A 1 87 ? 16.573 -5.960 -4.895 1.00 87.12 87 LEU A O 1
ATOM 719 N N . ARG A 1 88 ? 14.848 -7.398 -4.917 1.00 83.69 88 ARG A N 1
ATOM 720 C CA . ARG A 1 88 ? 15.651 -8.560 -5.307 1.00 83.69 88 ARG A CA 1
ATOM 721 C C . ARG A 1 88 ? 15.999 -8.558 -6.797 1.00 83.69 88 ARG A C 1
ATOM 723 O O . ARG A 1 88 ? 16.981 -9.199 -7.168 1.00 83.69 88 ARG A O 1
ATOM 730 N N . ALA A 1 89 ? 15.183 -7.907 -7.630 1.00 73.62 89 ALA A N 1
ATOM 731 C CA . ALA A 1 89 ? 15.318 -7.815 -9.086 1.00 73.62 89 ALA A CA 1
ATOM 732 C C . ALA A 1 89 ? 15.580 -9.159 -9.809 1.00 73.62 89 ALA A C 1
ATOM 734 O O . ALA A 1 89 ? 16.120 -9.189 -10.913 1.00 73.62 89 ALA A O 1
ATOM 735 N N . ASN A 1 90 ? 15.213 -10.288 -9.193 1.00 72.06 90 ASN A N 1
ATOM 736 C CA . ASN A 1 90 ? 15.456 -11.624 -9.728 1.00 72.06 90 ASN A CA 1
ATOM 737 C C . ASN A 1 90 ? 14.126 -12.277 -10.095 1.00 72.06 90 ASN A C 1
ATOM 739 O O . ASN A 1 90 ? 13.424 -12.813 -9.236 1.00 72.06 90 ASN A O 1
ATOM 743 N N . PHE A 1 91 ? 13.810 -12.230 -11.387 1.00 69.31 91 PHE A N 1
ATOM 744 C CA . PHE A 1 91 ? 12.530 -12.670 -11.942 1.00 69.31 91 PHE A CA 1
ATOM 745 C C . PHE A 1 91 ? 12.591 -14.046 -12.611 1.00 69.31 91 PHE A C 1
ATOM 747 O O . PHE A 1 91 ? 11.603 -14.487 -13.184 1.00 69.31 91 PHE A O 1
ATOM 754 N N . ASN A 1 92 ? 13.721 -14.755 -12.503 1.00 62.22 92 ASN A N 1
ATOM 755 C CA . ASN A 1 92 ? 14.005 -15.938 -13.322 1.00 62.22 92 ASN A CA 1
ATOM 756 C C . ASN A 1 92 ? 13.021 -17.111 -13.110 1.00 62.22 92 ASN A C 1
ATOM 758 O O . ASN A 1 92 ? 12.861 -17.938 -13.997 1.00 62.22 92 ASN A O 1
ATOM 762 N N . ASN A 1 93 ? 12.345 -17.169 -11.953 1.00 61.41 93 ASN A N 1
ATOM 763 C CA . ASN A 1 93 ? 11.419 -18.249 -11.579 1.00 61.41 93 ASN A CA 1
ATOM 764 C C . ASN A 1 93 ? 9.981 -17.777 -11.286 1.00 61.41 93 ASN A C 1
ATOM 766 O O . ASN A 1 93 ? 9.158 -18.580 -10.843 1.00 61.41 93 ASN A O 1
ATOM 770 N N . TYR A 1 94 ? 9.659 -16.493 -11.473 1.00 62.88 94 TYR A N 1
ATOM 771 C CA . TYR A 1 94 ? 8.343 -15.965 -11.102 1.00 62.88 94 TYR A CA 1
ATOM 772 C C . TYR A 1 94 ? 7.429 -15.866 -12.320 1.00 62.88 94 TYR A C 1
ATOM 774 O O . TYR A 1 94 ? 7.709 -15.150 -13.275 1.00 62.88 94 TYR A O 1
ATOM 782 N N . SER A 1 95 ? 6.299 -16.571 -12.267 1.00 64.94 95 SER A N 1
ATOM 783 C CA . SER A 1 95 ? 5.260 -16.453 -13.289 1.00 64.94 95 SER A CA 1
ATOM 784 C C . SER A 1 95 ? 4.503 -15.135 -13.127 1.00 64.94 95 SER A C 1
ATOM 786 O O . SER A 1 95 ? 4.048 -14.820 -12.024 1.00 64.94 95 SER A O 1
ATOM 788 N N . ASN A 1 96 ? 4.280 -14.405 -14.223 1.00 69.06 96 ASN A N 1
ATOM 789 C CA . ASN A 1 96 ? 3.453 -13.188 -14.253 1.00 69.06 96 ASN A CA 1
ATOM 790 C C . ASN A 1 96 ? 2.057 -13.400 -13.644 1.00 69.06 96 ASN A C 1
ATOM 792 O O . ASN A 1 96 ? 1.485 -12.489 -13.049 1.00 69.06 96 ASN A O 1
ATOM 796 N N . THR A 1 97 ? 1.522 -14.621 -13.734 1.00 75.81 97 THR A N 1
ATOM 797 C CA . THR A 1 97 ? 0.244 -15.010 -13.126 1.00 75.81 97 THR A CA 1
ATOM 798 C C . THR A 1 97 ? 0.231 -14.789 -11.611 1.00 75.81 97 THR A C 1
ATOM 800 O O . THR A 1 97 ? -0.806 -14.428 -11.061 1.00 75.81 97 THR A O 1
ATOM 803 N N . SER A 1 98 ? 1.372 -14.938 -10.929 1.00 80.31 98 SER A N 1
ATOM 804 C CA . SER A 1 98 ? 1.469 -14.701 -9.483 1.00 80.31 98 SER A CA 1
ATOM 805 C C . SER A 1 98 ? 1.159 -13.250 -9.102 1.00 80.31 98 SER A C 1
ATOM 807 O O . SER A 1 98 ? 0.441 -13.026 -8.130 1.00 80.31 98 SER A O 1
ATOM 809 N N . MET A 1 99 ? 1.594 -12.274 -9.905 1.00 84.31 99 MET A N 1
ATOM 810 C CA . MET A 1 99 ? 1.325 -10.851 -9.661 1.00 84.31 99 MET A CA 1
ATOM 811 C C . MET A 1 99 ? -0.155 -10.518 -9.816 1.00 84.31 99 MET A C 1
ATOM 813 O O . MET A 1 99 ? -0.709 -9.786 -9.002 1.00 84.31 99 MET A O 1
ATOM 817 N N . TYR A 1 100 ? -0.825 -11.117 -10.804 1.00 84.06 100 TYR A N 1
ATOM 818 C CA . TYR A 1 100 ? -2.275 -10.988 -10.952 1.00 84.06 100 TYR A CA 1
ATOM 819 C C . TYR A 1 100 ? -3.030 -11.575 -9.772 1.00 84.06 100 TYR A C 1
ATOM 821 O O . TYR A 1 100 ? -3.982 -10.967 -9.293 1.00 84.06 100 TYR A O 1
ATOM 829 N N . ILE A 1 101 ? -2.605 -12.743 -9.291 1.00 88.69 101 ILE A N 1
ATOM 830 C CA . ILE A 1 101 ? -3.220 -13.372 -8.123 1.00 88.69 101 ILE A CA 1
ATOM 831 C C . ILE A 1 101 ? -3.043 -12.466 -6.899 1.00 88.69 101 ILE A C 1
ATOM 833 O O . ILE A 1 101 ? -4.022 -12.198 -6.209 1.00 88.69 101 ILE A O 1
ATOM 837 N N . ILE A 1 102 ? -1.838 -11.933 -6.669 1.00 89.50 102 ILE A N 1
ATOM 838 C CA . ILE A 1 102 ? -1.563 -10.981 -5.580 1.00 89.50 102 ILE A CA 1
ATOM 839 C C . ILE A 1 102 ? -2.451 -9.737 -5.710 1.00 89.50 102 ILE A C 1
ATOM 841 O O . ILE A 1 102 ? -3.083 -9.332 -4.735 1.00 89.50 102 ILE A O 1
ATOM 845 N N . PHE A 1 103 ? -2.555 -9.166 -6.911 1.00 90.44 103 PHE A N 1
ATOM 846 C CA . PHE A 1 103 ? -3.371 -7.985 -7.178 1.00 90.44 103 PHE A CA 1
ATOM 847 C C . PHE A 1 103 ? -4.863 -8.241 -6.925 1.00 90.44 103 PHE A C 1
ATOM 849 O O . PHE A 1 103 ? -5.493 -7.533 -6.142 1.00 90.44 103 PHE A O 1
ATOM 856 N N . ILE A 1 104 ? -5.429 -9.292 -7.525 1.00 91.44 104 ILE A N 1
ATOM 857 C CA . ILE A 1 104 ? -6.853 -9.635 -7.405 1.00 91.44 104 ILE A CA 1
ATOM 858 C C . ILE A 1 104 ? -7.208 -9.998 -5.962 1.00 91.44 104 ILE A C 1
ATOM 860 O O . ILE A 1 104 ? -8.244 -9.554 -5.462 1.00 91.44 104 ILE A O 1
ATOM 864 N N . LEU A 1 105 ? -6.367 -10.776 -5.274 1.00 92.50 105 LEU A N 1
ATOM 865 C CA . LEU A 1 105 ? -6.593 -11.123 -3.871 1.00 92.50 105 LEU A CA 1
ATOM 866 C C . LEU A 1 105 ? -6.476 -9.892 -2.970 1.00 92.50 105 LEU A C 1
ATOM 868 O O . LEU A 1 105 ? -7.343 -9.694 -2.120 1.00 92.50 105 LEU A O 1
ATOM 872 N N . GLY A 1 106 ? -5.470 -9.040 -3.177 1.00 90.31 106 GLY A N 1
ATOM 873 C CA . GLY A 1 106 ? -5.305 -7.796 -2.426 1.00 90.31 106 GLY A CA 1
ATOM 874 C C . GLY A 1 106 ? -6.503 -6.863 -2.579 1.00 90.31 106 GLY A C 1
ATOM 875 O O . GLY A 1 106 ? -7.054 -6.403 -1.576 1.00 90.31 106 GLY A O 1
ATOM 876 N N . LEU A 1 107 ? -6.984 -6.668 -3.810 1.00 90.94 107 LEU A N 1
ATOM 877 C CA . LEU A 1 107 ? -8.225 -5.941 -4.078 1.00 90.94 107 LEU A CA 1
ATOM 878 C C . LEU A 1 107 ? -9.411 -6.592 -3.362 1.00 90.94 107 LEU A C 1
ATOM 880 O O . LEU A 1 107 ? -10.085 -5.941 -2.567 1.00 90.94 107 LEU A O 1
ATOM 884 N N . SER A 1 108 ? -9.649 -7.882 -3.593 1.00 89.75 108 SER A N 1
ATOM 885 C CA . SER A 1 108 ? -10.826 -8.587 -3.074 1.00 89.75 108 SER A CA 1
ATOM 886 C C . SER A 1 108 ? -10.907 -8.532 -1.549 1.00 89.75 108 SER A C 1
ATOM 888 O O . SER A 1 108 ? -11.948 -8.174 -0.997 1.00 89.75 108 SER A O 1
ATOM 890 N N . VAL A 1 109 ? -9.799 -8.819 -0.857 1.00 90.19 109 VAL A N 1
ATOM 891 C CA . VAL A 1 109 ? -9.720 -8.770 0.612 1.00 90.19 109 VAL A CA 1
ATOM 892 C C . VAL A 1 109 ? -10.006 -7.355 1.113 1.00 90.19 109 VAL A C 1
ATOM 894 O O . VAL A 1 109 ? -10.802 -7.180 2.036 1.00 90.19 109 VAL A O 1
ATOM 897 N N . SER A 1 110 ? -9.432 -6.343 0.465 1.00 89.00 110 SER A N 1
ATOM 898 C CA . SER A 1 110 ? -9.641 -4.943 0.826 1.00 89.00 110 SER A CA 1
ATOM 899 C C . SER A 1 110 ? -11.096 -4.493 0.624 1.00 89.00 110 SER A C 1
ATOM 901 O O . SER A 1 110 ? -11.670 -3.776 1.451 1.00 89.00 110 SER A O 1
ATOM 903 N N . PHE A 1 111 ? -11.749 -4.961 -0.441 1.00 85.62 111 PHE A N 1
ATOM 904 C CA . PHE A 1 111 ? -13.157 -4.674 -0.706 1.00 85.62 111 PHE A CA 1
ATOM 905 C C . PHE A 1 111 ? -14.115 -5.377 0.251 1.00 85.62 11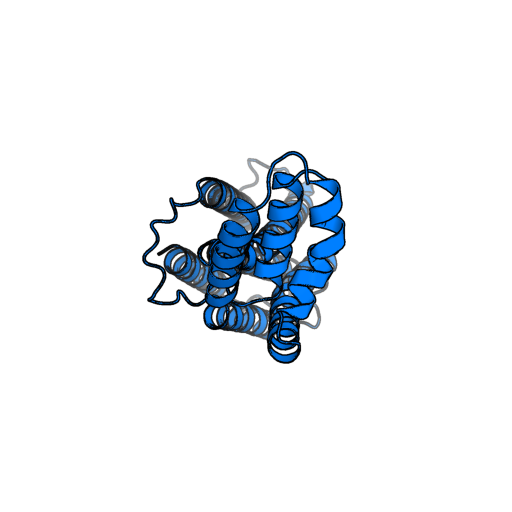1 PHE A C 1
ATOM 907 O O . PHE A 1 111 ? -15.109 -4.775 0.650 1.00 85.62 111 PHE A O 1
ATOM 914 N N . ILE A 1 112 ? -13.823 -6.618 0.641 1.00 87.25 112 ILE A N 1
ATOM 915 C CA . ILE A 1 112 ? -14.637 -7.381 1.595 1.00 87.25 112 ILE A CA 1
ATOM 916 C C . ILE A 1 112 ? -14.561 -6.758 2.994 1.00 87.25 112 ILE A C 1
ATOM 918 O O . ILE A 1 112 ? -15.592 -6.613 3.650 1.00 87.25 112 ILE A O 1
ATOM 922 N N . TRP A 1 113 ? -13.364 -6.365 3.439 1.00 84.12 113 TRP A N 1
ATOM 923 C CA . TRP A 1 113 ? -13.144 -5.890 4.808 1.00 84.12 113 TRP A CA 1
ATOM 924 C C . TRP A 1 113 ? -13.469 -4.413 5.031 1.00 84.12 113 TRP A C 1
ATOM 926 O O . TRP A 1 113 ? -13.949 -4.062 6.107 1.00 84.12 113 TRP A O 1
ATOM 936 N N . PHE A 1 114 ? -13.267 -3.550 4.034 1.00 81.44 114 PHE A N 1
ATOM 937 C CA . PHE A 1 114 ? -13.574 -2.117 4.134 1.00 81.44 114 PHE A CA 1
ATOM 938 C C . PHE A 1 114 ? -14.867 -1.750 3.389 1.00 81.44 114 PHE A C 1
ATOM 940 O O . PHE A 1 114 ? -14.920 -0.749 2.670 1.00 81.44 114 PHE A O 1
ATOM 947 N N . ARG A 1 115 ? -15.918 -2.576 3.483 1.00 74.44 115 ARG A N 1
ATOM 948 C CA . ARG A 1 115 ? -17.207 -2.239 2.857 1.00 74.44 115 ARG A CA 1
ATOM 949 C C . ARG A 1 115 ? -17.830 -1.003 3.516 1.00 74.44 115 ARG A C 1
ATOM 951 O O . ARG A 1 115 ? -17.884 -0.955 4.746 1.00 74.44 115 ARG A O 1
ATOM 958 N N . PRO A 1 116 ? -18.372 -0.056 2.729 1.00 65.31 116 PRO A N 1
ATOM 959 C CA . PRO A 1 116 ? -19.195 1.010 3.279 1.00 65.31 116 PRO A CA 1
ATOM 960 C C . PRO A 1 116 ? -20.427 0.381 3.942 1.00 65.31 116 PRO A C 1
ATOM 962 O O . PRO A 1 116 ? -21.239 -0.271 3.282 1.00 65.31 116 PRO A O 1
ATOM 965 N N . LYS A 1 117 ? -20.565 0.525 5.266 1.00 63.06 117 LYS A N 1
ATOM 966 C CA . LYS A 1 117 ? -21.803 0.142 5.954 1.00 63.06 117 LYS A CA 1
ATOM 967 C C . LYS A 1 117 ? -22.843 1.232 5.682 1.00 63.06 117 LYS A C 1
ATOM 969 O O . LYS A 1 117 ? -22.641 2.390 6.027 1.00 63.06 117 LYS A O 1
ATOM 974 N N . TYR A 1 118 ? -23.987 0.836 5.119 1.00 48.41 118 TYR A N 1
ATOM 975 C CA . TYR A 1 118 ? -25.109 1.694 4.687 1.00 48.41 118 TYR A CA 1
ATOM 976 C C . TYR A 1 118 ? -25.686 2.625 5.784 1.00 48.41 118 TYR A C 1
ATOM 978 O O . TYR A 1 118 ? -26.501 3.498 5.500 1.00 48.41 118 TYR A O 1
ATOM 986 N N . ARG A 1 119 ? -25.278 2.448 7.051 1.00 44.19 119 ARG A N 1
ATOM 987 C CA . ARG A 1 119 ? -25.726 3.237 8.209 1.00 44.19 119 ARG A CA 1
ATOM 988 C C . ARG A 1 119 ? -24.841 4.439 8.559 1.00 44.19 119 ARG A C 1
ATOM 990 O O . ARG A 1 119 ? -25.236 5.208 9.430 1.00 44.19 119 ARG A O 1
ATOM 997 N N . GLU A 1 120 ? -23.705 4.654 7.891 1.00 53.19 120 GLU A N 1
ATOM 998 C CA . GLU A 1 120 ? -22.856 5.839 8.109 1.00 53.19 120 GLU A CA 1
ATOM 999 C C . GLU A 1 120 ? -23.485 7.096 7.472 1.00 53.19 120 GLU A C 1
ATOM 1001 O O . GLU A 1 120 ? -23.038 7.611 6.453 1.00 53.19 120 GLU A O 1
ATOM 1006 N N . LYS A 1 121 ? -24.571 7.588 8.081 1.00 41.81 121 LYS A N 1
ATOM 1007 C CA . LYS A 1 121 ? -25.234 8.864 7.755 1.00 41.81 121 LYS A CA 1
ATOM 1008 C C . LYS A 1 121 ? -24.518 10.090 8.339 1.00 41.81 121 LYS A C 1
ATOM 1010 O O . LYS A 1 121 ? -24.998 11.209 8.165 1.00 41.81 121 LYS A O 1
ATOM 1015 N N . HIS A 1 122 ? -23.384 9.915 9.016 1.00 44.19 122 HIS A N 1
ATOM 1016 C CA . HIS A 1 122 ? -22.593 11.048 9.480 1.00 44.19 122 HIS A CA 1
ATOM 1017 C C . HIS A 1 122 ? -21.782 11.627 8.320 1.00 44.19 122 HIS A C 1
ATOM 1019 O O . HIS A 1 122 ? -20.968 10.944 7.703 1.00 44.19 122 HIS A O 1
ATOM 1025 N N . LYS A 1 123 ? -22.027 12.911 8.033 1.00 46.44 123 LYS A N 1
ATOM 1026 C CA . LYS A 1 123 ? -21.267 13.765 7.111 1.00 46.44 123 LYS A CA 1
ATOM 1027 C C . LYS A 1 123 ? -19.798 13.855 7.561 1.00 46.44 123 LYS A C 1
ATOM 1029 O O . LYS A 1 123 ? -19.386 14.866 8.118 1.00 46.44 123 LYS A O 1
ATOM 1034 N N . SER A 1 124 ? -19.001 12.809 7.350 1.00 56.28 124 SER A N 1
ATOM 1035 C CA . SER A 1 124 ? -17.546 12.918 7.454 1.00 56.28 124 SER A CA 1
ATOM 1036 C C . SER A 1 124 ? -17.070 13.775 6.283 1.00 56.28 124 SER A C 1
ATOM 1038 O O . SER A 1 124 ? -17.217 13.397 5.114 1.00 56.28 124 SER A O 1
ATOM 1040 N N . THR A 1 125 ? -16.576 14.976 6.591 1.00 64.94 125 THR A N 1
ATOM 1041 C CA . THR A 1 125 ? -15.962 15.869 5.608 1.00 64.94 125 THR A CA 1
ATOM 1042 C C . THR A 1 125 ? -14.826 15.127 4.922 1.00 64.94 125 THR A C 1
ATOM 1044 O O . THR A 1 125 ? -13.977 14.521 5.574 1.00 64.94 125 THR A O 1
ATOM 1047 N N . PHE A 1 126 ? -14.819 15.164 3.592 1.00 68.19 126 PHE A N 1
ATOM 1048 C CA . PHE A 1 126 ? -13.830 14.465 2.788 1.00 68.19 126 PHE A CA 1
ATOM 1049 C C . PHE A 1 126 ? -12.394 14.793 3.263 1.00 68.19 126 PHE A C 1
ATOM 1051 O O . PHE A 1 126 ? -12.058 15.975 3.345 1.00 68.19 126 PHE A O 1
ATOM 1058 N N . PRO A 1 127 ? -11.529 13.800 3.563 1.00 79.31 127 PRO A N 1
ATOM 1059 C CA . PRO A 1 127 ? -10.201 14.067 4.111 1.00 79.31 127 PRO A CA 1
ATOM 1060 C C . PRO A 1 127 ? -9.271 14.672 3.037 1.00 79.31 127 PRO A C 1
ATOM 1062 O O . PRO A 1 127 ? -8.829 13.948 2.144 1.00 79.31 127 PRO A O 1
ATOM 1065 N N . PRO A 1 128 ? -8.876 15.961 3.120 1.00 83.62 128 PRO A N 1
ATOM 1066 C CA . PRO A 1 128 ? -8.057 16.601 2.080 1.00 83.62 128 PRO A CA 1
ATOM 1067 C C . PRO A 1 128 ? -6.659 15.974 1.967 1.00 83.62 128 PRO A C 1
ATOM 1069 O O . PRO A 1 128 ? -6.069 15.923 0.891 1.00 83.62 128 PRO A O 1
ATOM 1072 N N . LYS A 1 129 ? -6.147 15.417 3.074 1.00 89.38 129 LYS A N 1
ATOM 1073 C CA . LYS A 1 129 ? -4.863 14.702 3.115 1.00 89.38 129 LYS A CA 1
ATOM 1074 C C . LYS A 1 129 ? -4.855 13.451 2.228 1.00 89.38 129 LYS A C 1
ATOM 1076 O O . LYS A 1 129 ? -3.811 13.133 1.671 1.00 89.38 129 LYS A O 1
ATOM 1081 N N . LEU A 1 130 ? -5.996 12.769 2.082 1.00 89.50 130 LEU A N 1
ATOM 1082 C CA . LEU A 1 130 ? -6.116 11.597 1.211 1.00 89.50 130 LEU A CA 1
ATOM 1083 C C . LEU A 1 130 ? -5.925 11.995 -0.257 1.00 89.50 130 LEU A C 1
ATOM 1085 O O . LEU A 1 130 ? -5.137 11.367 -0.955 1.00 89.50 130 LEU A O 1
ATOM 1089 N N . LEU A 1 131 ? -6.594 13.066 -0.703 1.00 89.00 131 LEU A N 1
ATOM 1090 C CA . LEU A 1 131 ? -6.446 13.579 -2.071 1.00 89.00 131 LEU A CA 1
ATOM 1091 C C . LEU A 1 131 ? -5.014 14.003 -2.363 1.00 89.00 131 LEU A C 1
ATOM 1093 O O . LEU A 1 131 ? -4.502 13.684 -3.428 1.00 89.00 131 LEU A O 1
ATOM 1097 N N . LEU A 1 132 ? -4.354 14.665 -1.410 1.00 92.31 132 LEU A N 1
ATOM 1098 C CA . LEU A 1 132 ? -2.956 15.053 -1.566 1.00 92.31 132 LEU A CA 1
ATOM 1099 C C . LEU A 1 132 ? -2.044 13.830 -1.750 1.00 92.31 132 LEU A C 1
ATOM 1101 O O . LEU A 1 132 ? -1.206 13.828 -2.644 1.00 92.31 132 LEU A O 1
ATOM 1105 N N . MET A 1 133 ? -2.225 12.771 -0.956 1.00 93.38 133 MET A N 1
ATOM 1106 C CA . MET A 1 133 ? -1.423 11.545 -1.088 1.00 93.38 133 MET A CA 1
ATOM 1107 C C . MET A 1 133 ? -1.699 10.800 -2.398 1.00 93.38 133 MET A C 1
ATOM 1109 O O . MET A 1 133 ? -0.762 10.333 -3.040 1.00 93.38 133 MET A O 1
ATOM 1113 N N . LEU A 1 134 ? -2.962 10.728 -2.824 1.00 91.62 134 LEU A N 1
ATOM 1114 C CA . LEU A 1 134 ? -3.325 10.153 -4.120 1.00 91.62 134 LEU A CA 1
ATOM 1115 C C . LEU A 1 134 ? -2.735 10.961 -5.278 1.00 91.62 134 LEU A C 1
ATOM 1117 O O . LEU A 1 134 ? -2.195 10.379 -6.212 1.00 91.62 134 LEU A O 1
ATOM 1121 N N . PHE A 1 135 ? -2.781 12.292 -5.196 1.00 92.88 135 PHE A N 1
ATOM 1122 C CA . PHE A 1 135 ? -2.169 13.173 -6.185 1.00 92.88 135 PHE A CA 1
ATOM 1123 C C . PHE A 1 135 ? -0.662 12.927 -6.293 1.00 92.88 135 PHE A C 1
ATOM 1125 O O . PHE A 1 135 ? -0.149 12.788 -7.399 1.00 92.88 135 PHE A O 1
ATOM 1132 N N . VAL A 1 136 ? 0.037 12.785 -5.161 1.00 94.50 136 VAL A N 1
ATOM 1133 C CA . VAL A 1 136 ? 1.464 12.428 -5.146 1.00 94.50 136 VAL A CA 1
ATOM 1134 C C . VAL A 1 136 ? 1.711 11.092 -5.856 1.00 94.50 136 VAL A C 1
ATOM 1136 O O . VAL A 1 136 ? 2.606 11.027 -6.693 1.00 94.50 136 VAL A O 1
ATOM 1139 N N . LEU A 1 137 ? 0.905 10.051 -5.602 1.00 92.94 137 LEU A N 1
ATOM 1140 C CA . LEU A 1 137 ? 1.053 8.762 -6.298 1.00 92.94 137 LEU A CA 1
ATOM 1141 C C . LEU A 1 137 ? 0.800 8.872 -7.804 1.00 92.94 137 LEU A C 1
ATOM 1143 O O . LEU A 1 137 ? 1.529 8.259 -8.578 1.00 92.94 137 LEU A O 1
ATOM 1147 N N . ILE A 1 138 ? -0.191 9.662 -8.225 1.00 92.50 138 ILE A N 1
ATOM 1148 C CA . ILE A 1 138 ? -0.475 9.900 -9.647 1.00 92.50 138 ILE A CA 1
ATOM 1149 C C . ILE A 1 138 ? 0.704 10.615 -10.311 1.00 92.50 138 ILE A C 1
ATOM 1151 O O . ILE A 1 138 ? 1.144 10.201 -11.378 1.00 92.50 138 ILE A O 1
ATOM 1155 N N . VAL A 1 139 ? 1.260 11.652 -9.678 1.00 94.00 139 VAL A N 1
ATOM 1156 C CA . VAL A 1 139 ? 2.448 12.344 -10.199 1.00 94.00 139 VAL A CA 1
ATOM 1157 C C . VAL A 1 139 ? 3.629 11.378 -10.304 1.00 94.00 139 VAL A C 1
ATOM 1159 O O . VAL A 1 139 ? 4.287 11.340 -11.341 1.00 94.00 139 VAL A O 1
ATOM 1162 N N . CYS A 1 140 ? 3.869 10.549 -9.284 1.00 92.75 140 CYS A N 1
ATOM 1163 C CA . CYS A 1 140 ? 4.911 9.523 -9.327 1.00 92.75 140 CYS A CA 1
ATOM 1164 C C . CYS A 1 140 ? 4.697 8.518 -10.467 1.00 92.75 140 CYS A C 1
ATOM 1166 O O . CYS A 1 140 ? 5.659 8.200 -11.159 1.00 92.75 140 CYS A O 1
ATOM 1168 N N . MET A 1 141 ? 3.457 8.071 -10.687 1.00 89.88 141 MET A N 1
ATOM 1169 C CA . MET A 1 141 ? 3.079 7.175 -11.785 1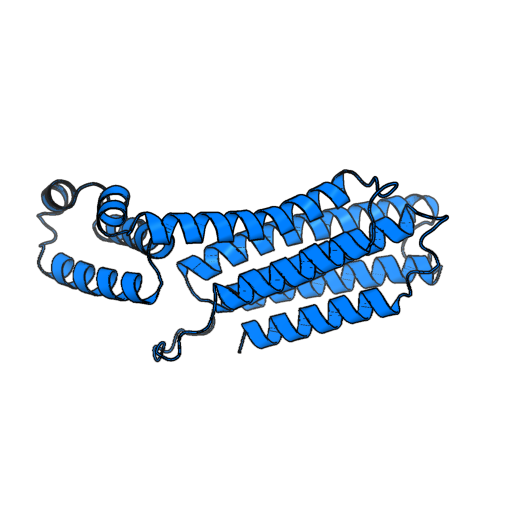.00 89.88 141 MET A CA 1
ATOM 1170 C C . MET A 1 141 ? 3.312 7.813 -13.161 1.00 89.88 141 MET A C 1
ATOM 1172 O O . MET A 1 141 ? 3.822 7.167 -14.070 1.00 89.88 141 MET A O 1
ATOM 1176 N N . VAL A 1 142 ? 2.965 9.090 -13.334 1.00 91.06 142 VAL A N 1
ATOM 1177 C CA . VAL A 1 142 ? 3.200 9.801 -14.600 1.00 91.06 142 VAL A CA 1
ATOM 1178 C C . VAL A 1 142 ? 4.699 9.951 -14.855 1.00 91.06 142 VAL A C 1
ATOM 1180 O O . VAL A 1 142 ? 5.164 9.692 -15.961 1.00 91.06 142 VAL A O 1
ATOM 1183 N N . VAL A 1 143 ? 5.477 10.318 -13.834 1.00 91.19 143 VAL A N 1
ATOM 1184 C CA . VAL A 1 143 ? 6.935 10.467 -13.955 1.00 91.19 143 VAL A CA 1
ATOM 1185 C C . VAL A 1 143 ? 7.607 9.132 -14.290 1.00 91.19 143 VAL A C 1
ATOM 1187 O O . VAL A 1 143 ? 8.447 9.092 -15.190 1.00 91.19 143 VAL A O 1
ATOM 1190 N N . THR A 1 144 ? 7.232 8.032 -13.623 1.00 89.81 144 THR A N 1
ATOM 1191 C CA . THR A 1 144 ? 7.757 6.696 -13.954 1.00 89.81 144 THR A CA 1
ATOM 1192 C C . THR A 1 144 ? 7.382 6.290 -15.370 1.00 89.81 144 THR A C 1
ATOM 1194 O O . THR A 1 144 ? 8.255 5.837 -16.108 1.00 89.81 144 THR A O 1
ATOM 1197 N N . ALA A 1 145 ? 6.122 6.486 -15.770 1.00 87.94 145 ALA A N 1
ATOM 1198 C CA . ALA A 1 145 ? 5.643 6.157 -17.106 1.00 87.94 145 ALA A CA 1
ATOM 1199 C C . ALA A 1 145 ? 6.421 6.919 -18.185 1.00 87.94 145 ALA A C 1
ATOM 1201 O O . ALA A 1 145 ? 6.911 6.292 -19.118 1.00 87.94 145 ALA A O 1
ATOM 1202 N N . VAL A 1 146 ? 6.629 8.231 -18.021 1.00 88.69 146 VAL A N 1
ATOM 1203 C CA . VAL A 1 146 ? 7.404 9.053 -18.968 1.00 88.69 146 VAL A CA 1
ATOM 1204 C C . VAL A 1 146 ? 8.848 8.558 -19.086 1.00 88.69 146 VAL A C 1
ATOM 1206 O O . VAL A 1 146 ? 9.353 8.419 -20.200 1.00 88.69 146 VAL A O 1
ATOM 1209 N N . ILE A 1 147 ? 9.518 8.258 -17.967 1.00 87.44 147 ILE A N 1
ATOM 1210 C CA . ILE A 1 147 ? 10.912 7.770 -17.952 1.00 87.44 147 ILE A CA 1
ATOM 1211 C C . ILE A 1 147 ? 11.034 6.391 -18.621 1.00 87.44 147 ILE A C 1
ATOM 1213 O O . ILE A 1 147 ? 11.986 6.134 -19.365 1.00 87.44 147 ILE A O 1
ATOM 1217 N N . VAL A 1 148 ? 10.072 5.500 -18.372 1.00 85.44 148 VAL A N 1
ATOM 1218 C CA . VAL A 1 148 ? 10.024 4.162 -18.975 1.00 85.44 148 VAL A CA 1
ATOM 1219 C C . VAL A 1 148 ? 9.686 4.250 -20.465 1.00 85.44 148 VAL A C 1
ATOM 1221 O O . VAL A 1 148 ? 10.343 3.610 -21.278 1.00 85.44 148 VAL A O 1
ATOM 1224 N N . GLU A 1 149 ? 8.716 5.069 -20.861 1.00 84.19 149 GLU A N 1
ATOM 1225 C CA . GLU A 1 149 ? 8.336 5.253 -22.264 1.00 84.19 149 GLU A CA 1
ATOM 1226 C C . GLU A 1 149 ? 9.482 5.841 -23.094 1.00 84.19 149 GLU A C 1
ATOM 1228 O O . GLU A 1 149 ? 9.757 5.367 -24.197 1.00 84.19 149 GLU A O 1
ATOM 1233 N N . SER A 1 150 ? 10.216 6.811 -22.548 1.00 83.50 150 SER A N 1
ATOM 1234 C CA . SER A 1 150 ? 11.386 7.387 -23.221 1.00 83.50 150 SER A CA 1
ATOM 1235 C C . SER A 1 150 ? 12.521 6.371 -23.437 1.00 83.50 150 SER A C 1
ATOM 1237 O O . SER A 1 150 ? 13.239 6.485 -24.436 1.00 83.50 150 SER A O 1
ATOM 1239 N N . LEU A 1 151 ? 12.615 5.314 -22.610 1.00 82.31 151 LEU A N 1
ATOM 1240 C CA . LEU A 1 151 ? 13.502 4.170 -22.870 1.00 82.31 151 LEU A CA 1
ATOM 1241 C C . LEU A 1 151 ? 13.058 3.423 -24.133 1.00 82.31 151 LEU A C 1
ATOM 1243 O O . LEU A 1 151 ? 13.870 3.162 -25.021 1.00 82.31 151 LEU A O 1
ATOM 1247 N N . PHE A 1 152 ? 11.767 3.085 -24.212 1.00 77.50 152 PHE A N 1
ATOM 1248 C CA . PHE A 1 152 ? 11.194 2.302 -25.310 1.00 77.50 152 PHE A CA 1
ATOM 1249 C C . PHE A 1 152 ? 11.198 3.060 -26.641 1.00 77.50 152 PHE A C 1
ATOM 1251 O O . PHE A 1 152 ? 11.515 2.478 -27.677 1.00 77.50 152 PHE A O 1
ATOM 1258 N N . GLN A 1 153 ? 10.912 4.363 -26.617 1.00 80.56 153 GLN A N 1
ATOM 1259 C CA . GLN A 1 153 ? 10.946 5.228 -27.800 1.00 80.56 153 GLN A CA 1
ATOM 1260 C C . GLN A 1 153 ? 12.373 5.594 -28.245 1.00 80.56 153 GLN A C 1
ATOM 1262 O O . GLN A 1 153 ? 12.543 6.279 -29.251 1.00 80.56 153 GLN A O 1
ATOM 1267 N N . LYS A 1 154 ? 13.405 5.145 -27.512 1.00 76.94 154 LYS A N 1
ATOM 1268 C CA . LYS A 1 154 ? 14.818 5.503 -27.726 1.00 76.94 154 LYS A CA 1
ATOM 1269 C C . LYS A 1 154 ? 15.054 7.020 -27.759 1.00 76.94 154 LYS A C 1
ATOM 1271 O O . LYS A 1 154 ? 15.916 7.516 -28.482 1.00 76.94 154 LYS A O 1
ATOM 1276 N N . ASN A 1 155 ? 14.279 7.764 -26.974 1.00 76.19 155 ASN A N 1
ATOM 1277 C CA . ASN A 1 155 ? 14.354 9.217 -26.915 1.00 76.19 155 ASN A CA 1
ATOM 1278 C C . ASN A 1 155 ? 15.366 9.642 -25.840 1.00 76.19 155 ASN A C 1
ATOM 1280 O O . ASN A 1 155 ? 15.010 9.892 -24.691 1.00 76.19 155 ASN A O 1
ATOM 1284 N N . TRP A 1 156 ? 16.647 9.696 -26.210 1.00 73.50 156 TRP A N 1
ATOM 1285 C CA . TRP A 1 156 ? 17.769 9.904 -25.276 1.00 73.50 156 TRP A CA 1
ATOM 1286 C C . TRP A 1 156 ? 18.153 11.377 -25.080 1.00 73.50 156 TRP A C 1
ATOM 1288 O O . TRP A 1 156 ? 19.252 11.687 -24.631 1.00 73.50 156 TRP A O 1
ATOM 1298 N N . ASN A 1 157 ? 17.249 12.301 -25.408 1.00 73.00 157 ASN A N 1
ATOM 1299 C CA . ASN A 1 157 ? 17.519 13.738 -25.335 1.00 73.00 157 ASN A CA 1
ATOM 1300 C C . ASN A 1 157 ? 17.659 14.258 -23.893 1.00 73.00 157 ASN A C 1
ATOM 1302 O O . ASN A 1 157 ? 18.327 15.262 -23.668 1.00 73.00 157 ASN A O 1
ATOM 1306 N N . PHE A 1 158 ? 17.035 13.588 -22.919 1.00 70.12 158 PHE A N 1
ATOM 1307 C CA . PHE A 1 158 ? 16.992 14.040 -21.522 1.00 70.12 158 PHE A CA 1
ATOM 1308 C C . PHE A 1 158 ? 18.009 13.347 -20.611 1.00 70.12 158 PHE A C 1
ATOM 1310 O O . PHE A 1 158 ? 18.408 13.914 -19.596 1.00 70.12 158 PHE A O 1
ATOM 1317 N N . ILE A 1 159 ? 18.398 12.113 -20.937 1.00 78.12 159 ILE A N 1
ATOM 1318 C CA . ILE A 1 159 ? 19.240 11.268 -20.086 1.00 78.12 159 ILE A CA 1
ATOM 1319 C C . ILE A 1 159 ? 20.287 10.585 -20.976 1.00 78.12 159 ILE A C 1
ATOM 1321 O O . ILE A 1 159 ? 19.904 9.946 -21.959 1.00 78.12 159 ILE A O 1
ATOM 1325 N N . PRO A 1 160 ? 21.588 10.662 -20.631 1.00 80.44 160 PRO A N 1
ATOM 1326 C CA . PRO A 1 160 ? 22.635 9.942 -21.342 1.00 80.44 160 PRO A CA 1
ATOM 1327 C C . PRO A 1 160 ? 22.355 8.438 -21.375 1.00 80.44 160 PRO A C 1
ATOM 1329 O O . PRO A 1 160 ? 22.020 7.834 -20.353 1.00 80.44 160 PRO A O 1
ATOM 1332 N N . PHE A 1 161 ? 22.543 7.820 -22.541 1.00 77.06 161 PHE A N 1
ATOM 1333 C CA . PHE A 1 161 ? 22.264 6.398 -22.760 1.00 77.06 161 PHE A CA 1
ATOM 1334 C C . PHE A 1 161 ? 22.952 5.478 -21.734 1.00 77.06 161 PHE A C 1
ATOM 1336 O O . PHE A 1 161 ? 22.341 4.540 -21.228 1.00 77.06 161 PHE A O 1
ATOM 1343 N N . GLU A 1 162 ? 24.194 5.794 -21.366 1.00 82.06 162 GLU A N 1
ATOM 1344 C CA . GLU A 1 162 ? 25.033 5.001 -20.457 1.00 82.06 162 GLU A CA 1
ATOM 1345 C C . GLU A 1 162 ? 24.437 4.838 -19.052 1.00 82.06 162 GLU A C 1
ATOM 1347 O O . GLU A 1 162 ? 24.605 3.799 -18.417 1.00 82.06 162 GLU A O 1
ATOM 1352 N N . ILE A 1 163 ? 23.711 5.849 -18.565 1.00 84.94 163 ILE A N 1
ATOM 1353 C CA . ILE A 1 163 ? 23.124 5.843 -17.218 1.00 84.94 163 ILE A CA 1
ATOM 1354 C C . ILE A 1 163 ? 21.633 5.508 -17.226 1.00 84.94 163 ILE A C 1
ATOM 1356 O O . ILE A 1 163 ? 21.025 5.373 -16.163 1.00 84.94 163 ILE A O 1
ATOM 1360 N N . TYR A 1 164 ? 21.033 5.348 -18.405 1.00 84.81 164 TYR A N 1
ATOM 1361 C CA . TYR A 1 164 ? 19.588 5.244 -18.556 1.00 84.81 164 TYR A CA 1
ATOM 1362 C C . TYR A 1 164 ? 19.005 4.053 -17.786 1.00 84.81 164 TYR A C 1
ATOM 1364 O O . TYR A 1 164 ? 18.050 4.206 -17.024 1.00 84.81 164 TYR A O 1
ATOM 1372 N N . GLY A 1 165 ? 19.619 2.872 -17.911 1.00 83.88 165 GLY A N 1
ATOM 1373 C CA . GLY A 1 165 ? 19.178 1.674 -17.189 1.00 83.88 165 GLY A CA 1
ATOM 1374 C C . GLY A 1 165 ? 19.209 1.857 -15.667 1.00 83.88 165 GLY A C 1
ATOM 1375 O O . GLY A 1 165 ? 18.280 1.449 -14.971 1.00 83.88 165 GLY A O 1
ATOM 1376 N N . VAL A 1 166 ? 20.232 2.547 -15.151 1.00 87.06 166 VAL A N 1
ATOM 1377 C CA . VAL A 1 166 ? 20.359 2.860 -13.719 1.00 87.06 166 VAL A CA 1
ATOM 1378 C C . VAL A 1 166 ? 19.271 3.836 -13.274 1.00 87.06 166 VAL A C 1
ATOM 1380 O O . VAL A 1 166 ? 18.686 3.646 -12.207 1.00 87.06 166 VAL A O 1
ATOM 1383 N N . VAL A 1 167 ? 18.975 4.859 -14.081 1.00 90.19 167 VAL A N 1
ATOM 1384 C CA . VAL A 1 167 ? 17.925 5.843 -13.779 1.00 90.19 167 VAL A CA 1
ATOM 1385 C C . VAL A 1 167 ? 16.548 5.179 -13.744 1.00 90.19 167 VAL A C 1
ATOM 1387 O O . VAL A 1 167 ? 15.803 5.387 -12.785 1.00 90.19 167 VAL A O 1
ATOM 1390 N N . VAL A 1 168 ? 16.229 4.332 -14.726 1.00 89.19 168 VAL A N 1
ATOM 1391 C CA . VAL A 1 168 ? 14.956 3.591 -14.776 1.00 89.19 168 VAL A CA 1
ATOM 1392 C C . VAL A 1 168 ? 14.823 2.673 -13.565 1.00 89.19 168 VAL A C 1
ATOM 1394 O O . VAL A 1 168 ? 13.820 2.739 -12.857 1.00 89.19 168 VAL A O 1
ATOM 1397 N N . TYR A 1 169 ? 15.854 1.877 -13.269 1.00 89.75 169 TYR A N 1
ATOM 1398 C CA . TYR A 1 169 ? 15.856 0.978 -12.115 1.00 89.75 169 TYR A CA 1
ATOM 1399 C C . TYR A 1 169 ? 15.638 1.725 -10.791 1.00 89.75 169 TYR A C 1
ATOM 1401 O O . TYR A 1 169 ? 14.766 1.361 -10.003 1.00 89.75 169 TYR A O 1
ATOM 1409 N N . ARG A 1 170 ? 16.384 2.813 -10.555 1.00 90.75 170 ARG A N 1
ATOM 1410 C CA . ARG A 1 170 ? 16.247 3.623 -9.334 1.00 90.75 170 ARG A CA 1
ATOM 1411 C C . ARG A 1 170 ? 14.880 4.285 -9.224 1.00 90.75 170 ARG A C 1
ATOM 1413 O O . ARG A 1 170 ? 14.340 4.367 -8.127 1.00 90.75 170 ARG A O 1
ATOM 1420 N N . THR A 1 171 ? 14.321 4.734 -10.343 1.00 92.56 171 THR A N 1
ATOM 1421 C CA . THR A 1 171 ? 12.989 5.348 -10.389 1.00 92.56 171 THR A CA 1
ATOM 1422 C C . THR A 1 171 ? 11.902 4.335 -10.031 1.00 92.56 171 THR A C 1
ATOM 1424 O O . THR A 1 171 ? 11.035 4.631 -9.207 1.00 92.56 171 THR A O 1
ATOM 1427 N N . LEU A 1 172 ? 11.974 3.119 -10.581 1.00 92.06 172 LEU A N 1
ATOM 1428 C CA . LEU A 1 172 ? 11.049 2.029 -10.249 1.00 92.06 172 LEU A CA 1
ATOM 1429 C C . LEU A 1 172 ? 11.154 1.623 -8.773 1.00 92.06 172 LEU A C 1
ATOM 1431 O O . LEU A 1 172 ? 10.138 1.414 -8.118 1.00 92.06 172 LEU A O 1
ATOM 1435 N N . LEU A 1 173 ? 12.370 1.578 -8.224 1.00 92.88 173 LEU A N 1
ATOM 1436 C CA . LEU A 1 173 ? 12.601 1.251 -6.816 1.00 92.88 173 LEU A CA 1
ATOM 1437 C C . LEU A 1 173 ? 12.093 2.350 -5.874 1.00 92.88 173 LEU A C 1
ATOM 1439 O O . LEU A 1 173 ? 11.423 2.067 -4.883 1.00 92.88 173 LEU A O 1
ATOM 1443 N N . PHE A 1 174 ? 12.357 3.617 -6.194 1.00 93.62 174 PHE A N 1
ATOM 1444 C CA . PHE A 1 174 ? 11.860 4.746 -5.409 1.00 93.62 174 PHE A CA 1
ATOM 1445 C C . PHE A 1 174 ? 10.328 4.812 -5.405 1.00 93.62 174 PHE A C 1
ATOM 1447 O O . PHE A 1 174 ? 9.707 5.014 -4.366 1.00 93.62 174 PHE A O 1
ATOM 1454 N N . THR A 1 175 ? 9.700 4.610 -6.560 1.00 94.00 175 THR A N 1
ATOM 1455 C CA . THR A 1 175 ? 8.235 4.632 -6.653 1.00 94.00 175 THR A CA 1
ATOM 1456 C C . THR A 1 175 ? 7.583 3.400 -6.042 1.00 94.00 175 THR A C 1
ATOM 1458 O O . THR A 1 175 ? 6.558 3.549 -5.381 1.00 94.00 175 THR A O 1
ATOM 1461 N N . GLY A 1 176 ? 8.199 2.219 -6.160 1.00 93.12 176 GLY A N 1
ATOM 1462 C CA . GLY A 1 176 ? 7.780 1.011 -5.446 1.00 93.12 176 GLY A CA 1
ATOM 1463 C C . GLY A 1 176 ? 7.795 1.208 -3.928 1.00 93.12 176 GLY A C 1
ATOM 1464 O O . GLY A 1 176 ? 6.743 1.147 -3.292 1.00 93.12 176 GLY A O 1
ATOM 1465 N N . THR A 1 177 ? 8.948 1.584 -3.367 1.00 93.69 177 THR A N 1
ATOM 1466 C CA . THR A 1 177 ? 9.099 1.831 -1.919 1.00 93.69 177 THR A CA 1
ATOM 1467 C C . THR A 1 177 ? 8.111 2.876 -1.396 1.00 93.69 177 THR A C 1
ATOM 1469 O O . THR A 1 177 ? 7.442 2.651 -0.382 1.00 93.69 177 THR A O 1
ATOM 1472 N N . LEU A 1 178 ? 7.969 4.009 -2.097 1.00 95.88 178 LEU A N 1
ATOM 1473 C CA . LEU A 1 178 ? 7.011 5.059 -1.744 1.00 95.88 178 LEU A CA 1
ATOM 1474 C C . LEU A 1 178 ? 5.575 4.524 -1.747 1.00 95.88 178 LEU A C 1
ATOM 1476 O O . LEU A 1 178 ? 4.802 4.793 -0.823 1.00 95.88 178 LEU A O 1
ATOM 1480 N N . SER A 1 179 ? 5.241 3.733 -2.764 1.00 94.38 179 SER A N 1
ATOM 1481 C CA . SER A 1 179 ? 3.939 3.103 -2.897 1.00 94.38 179 SER A CA 1
ATOM 1482 C C . SER A 1 179 ? 3.643 2.153 -1.736 1.00 94.38 179 SER A C 1
ATOM 1484 O O . SER A 1 179 ? 2.571 2.236 -1.136 1.00 94.38 179 SER A O 1
ATOM 1486 N N . THR A 1 180 ? 4.604 1.317 -1.341 1.00 95.69 180 THR A N 1
ATOM 1487 C CA . THR A 1 180 ? 4.484 0.400 -0.198 1.00 95.69 180 THR A CA 1
ATOM 1488 C C . THR A 1 180 ? 4.205 1.149 1.106 1.00 95.69 180 THR A C 1
ATOM 1490 O O . THR A 1 180 ? 3.297 0.774 1.855 1.00 95.69 180 THR A O 1
ATOM 1493 N N . ILE A 1 181 ? 4.922 2.251 1.362 1.00 96.31 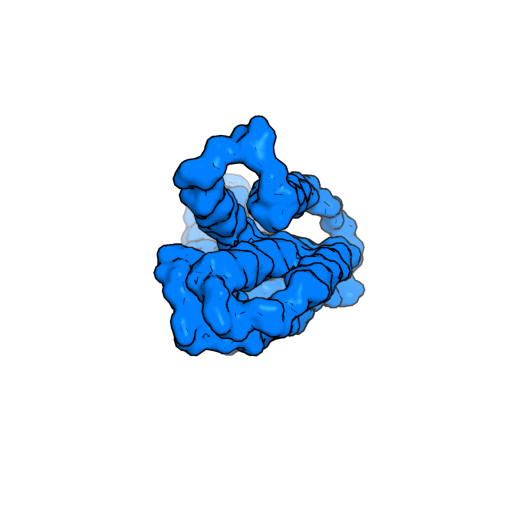181 ILE A N 1
ATOM 1494 C CA . ILE A 1 181 ? 4.715 3.091 2.554 1.00 96.31 181 ILE A CA 1
ATOM 1495 C C . ILE A 1 181 ? 3.298 3.676 2.560 1.00 96.31 181 ILE A C 1
ATOM 1497 O O . ILE A 1 181 ? 2.593 3.594 3.570 1.00 96.31 181 ILE A O 1
ATOM 1501 N N . PHE A 1 182 ? 2.860 4.242 1.434 1.00 95.62 182 PHE A N 1
ATOM 1502 C CA . PHE A 1 182 ? 1.530 4.843 1.322 1.00 95.62 182 PHE A CA 1
ATOM 1503 C C . PHE A 1 182 ? 0.421 3.793 1.409 1.00 95.62 182 PHE A C 1
ATOM 1505 O O . PHE A 1 182 ? -0.600 4.044 2.047 1.00 95.62 182 PHE A O 1
ATOM 1512 N N . GLY A 1 183 ? 0.640 2.595 0.867 1.00 93.75 183 GLY A N 1
ATOM 1513 C CA . GLY A 1 183 ? -0.304 1.486 0.943 1.00 93.75 183 GLY A CA 1
ATOM 1514 C C . GLY A 1 183 ? -0.512 0.997 2.377 1.00 93.75 183 GLY A C 1
ATOM 1515 O O . GLY A 1 183 ? -1.654 0.835 2.812 1.00 93.75 183 GLY A O 1
ATOM 1516 N N . LEU A 1 184 ? 0.570 0.836 3.149 1.00 94.88 184 LEU A N 1
ATOM 1517 C CA . LEU A 1 184 ? 0.496 0.485 4.574 1.00 94.88 184 LEU A CA 1
ATOM 1518 C C . LEU A 1 184 ? -0.188 1.584 5.392 1.00 94.88 184 LEU A C 1
ATOM 1520 O O . LEU A 1 184 ? -1.053 1.300 6.225 1.00 94.88 184 LEU A O 1
ATOM 1524 N N . PHE A 1 185 ? 0.151 2.846 5.124 1.00 93.88 185 PHE A N 1
ATOM 1525 C CA . PHE A 1 185 ? -0.500 3.984 5.767 1.00 93.88 185 PHE A CA 1
ATOM 1526 C C . PHE A 1 185 ? -2.001 4.035 5.447 1.00 93.88 185 PHE A C 1
ATOM 1528 O O . PHE A 1 185 ? -2.819 4.253 6.344 1.00 93.88 185 PHE A O 1
ATOM 1535 N N . GLY A 1 186 ? -2.364 3.764 4.191 1.00 91.06 186 GLY A N 1
ATOM 1536 C CA . GLY A 1 186 ? -3.739 3.644 3.719 1.00 91.06 186 GLY A CA 1
ATOM 1537 C C . GLY A 1 186 ? -4.520 2.575 4.474 1.00 91.06 186 GLY A C 1
ATOM 1538 O O . GLY A 1 186 ? -5.614 2.862 4.945 1.00 91.06 186 GLY A O 1
ATOM 1539 N N . LEU A 1 187 ? -3.946 1.385 4.687 1.00 92.12 187 LEU A N 1
ATOM 1540 C CA . LEU A 1 187 ? -4.581 0.310 5.467 1.00 92.12 187 LEU A CA 1
ATOM 1541 C C . LEU A 1 187 ? -4.846 0.712 6.922 1.00 92.12 187 LEU A C 1
ATOM 1543 O O . LEU A 1 187 ? -5.940 0.486 7.442 1.00 92.12 187 LEU A O 1
ATOM 1547 N N . ILE A 1 188 ? -3.859 1.324 7.579 1.00 90.50 188 ILE A N 1
ATOM 1548 C CA . ILE A 1 188 ? -3.990 1.763 8.974 1.00 90.50 188 ILE A CA 1
ATOM 1549 C C . ILE A 1 188 ? -5.071 2.844 9.079 1.00 90.50 188 ILE A C 1
ATOM 1551 O O . ILE A 1 188 ? -5.962 2.767 9.927 1.00 90.50 188 ILE A O 1
ATOM 1555 N N . LYS A 1 189 ? -5.043 3.839 8.185 1.00 88.19 189 LYS A N 1
ATOM 1556 C CA . LYS A 1 189 ? -6.043 4.913 8.157 1.00 88.19 189 LYS A CA 1
ATOM 1557 C C . LYS A 1 189 ? -7.432 4.442 7.743 1.00 88.19 189 LYS A C 1
ATOM 1559 O O . LYS A 1 189 ? -8.410 4.979 8.261 1.00 88.19 189 LYS A O 1
ATOM 1564 N N . ALA A 1 190 ? -7.522 3.423 6.891 1.00 87.06 190 ALA A N 1
ATOM 1565 C CA . ALA A 1 190 ? -8.786 2.807 6.504 1.00 87.06 190 ALA A CA 1
ATOM 1566 C C . ALA A 1 190 ? -9.499 2.178 7.698 1.00 87.06 190 ALA A C 1
ATOM 1568 O O . ALA A 1 190 ? -10.725 2.223 7.779 1.00 87.06 190 ALA A O 1
ATOM 1569 N N . ARG A 1 191 ? -8.731 1.645 8.656 1.00 84.88 191 ARG A N 1
ATOM 1570 C CA . ARG A 1 191 ? -9.279 1.109 9.900 1.00 84.88 191 ARG A CA 1
ATOM 1571 C C . ARG A 1 191 ? -9.594 2.190 10.936 1.00 84.88 191 ARG A C 1
ATOM 1573 O O . ARG A 1 191 ? -10.630 2.117 11.580 1.00 84.88 191 ARG A O 1
ATOM 1580 N N . LEU A 1 192 ? -8.708 3.172 11.110 1.00 82.25 192 LEU A N 1
ATOM 1581 C CA . LEU A 1 192 ? -8.800 4.152 12.203 1.00 82.25 192 LEU A CA 1
ATOM 1582 C C . LEU A 1 192 ? -9.695 5.366 11.918 1.00 82.25 192 LEU A C 1
ATOM 1584 O O . LEU A 1 192 ? -10.045 6.099 12.845 1.00 82.25 192 LEU A O 1
ATOM 1588 N N . SER A 1 193 ? -9.966 5.671 10.651 1.00 79.12 193 SER A N 1
ATOM 1589 C CA . SER A 1 193 ? -10.667 6.899 10.263 1.00 79.12 193 SER A CA 1
ATOM 1590 C C . SER A 1 193 ? -11.835 6.594 9.334 1.00 79.12 193 SER A C 1
ATOM 1592 O O . SER A 1 193 ? -12.974 6.542 9.787 1.00 79.12 193 SER A O 1
ATOM 1594 N N . ASP A 1 194 ? -11.561 6.347 8.053 1.00 82.12 194 ASP A N 1
ATOM 1595 C CA . ASP A 1 194 ? -12.602 6.178 7.038 1.00 82.12 194 ASP A CA 1
ATOM 1596 C C . ASP A 1 194 ? -12.237 5.089 6.040 1.00 82.12 194 ASP A C 1
ATOM 1598 O O . ASP A 1 194 ? -11.098 5.023 5.580 1.00 82.12 194 ASP A O 1
ATOM 1602 N N . TYR A 1 195 ? -13.230 4.313 5.601 1.00 83.25 195 TYR A N 1
ATOM 1603 C CA . TYR A 1 195 ? -13.035 3.257 4.603 1.00 83.25 195 TYR A CA 1
ATOM 1604 C C . TYR A 1 195 ? -12.435 3.786 3.287 1.00 83.25 195 TYR A C 1
ATOM 1606 O O . TYR A 1 195 ? -11.737 3.049 2.595 1.00 83.25 195 TYR A O 1
ATOM 1614 N N . ARG A 1 196 ? -12.639 5.074 2.964 1.00 87.12 196 ARG A N 1
ATOM 1615 C CA . ARG A 1 196 ? -12.113 5.748 1.762 1.00 87.12 196 ARG A CA 1
ATOM 1616 C C . ARG A 1 196 ? -10.593 5.722 1.658 1.00 87.12 196 ARG A C 1
ATOM 1618 O O . ARG A 1 196 ? -10.060 5.736 0.551 1.00 87.12 196 ARG A O 1
ATOM 1625 N N . TRP A 1 197 ? -9.878 5.621 2.781 1.00 89.44 197 TRP A N 1
ATOM 1626 C CA . TRP A 1 197 ? -8.420 5.455 2.784 1.00 89.44 197 TRP A CA 1
ATOM 1627 C C . TRP A 1 197 ? -7.969 4.125 2.165 1.00 89.44 197 TRP A C 1
ATOM 1629 O O . TRP A 1 197 ? -6.806 4.002 1.782 1.00 89.44 197 TRP A O 1
ATOM 1639 N N . ARG A 1 198 ? -8.888 3.170 1.950 1.00 89.94 198 ARG A N 1
ATOM 1640 C CA . ARG A 1 198 ? -8.646 2.001 1.097 1.00 89.94 198 ARG A CA 1
ATOM 1641 C C . ARG A 1 198 ? -8.201 2.398 -0.309 1.00 89.94 198 ARG A C 1
ATOM 1643 O O . ARG A 1 198 ? -7.391 1.689 -0.892 1.00 89.94 198 ARG A O 1
ATOM 1650 N N . SER A 1 199 ? -8.711 3.500 -0.859 1.00 91.31 199 SER A N 1
ATOM 1651 C CA . SER A 1 199 ? -8.312 3.961 -2.196 1.00 91.31 199 SER A CA 1
ATOM 1652 C C . SER A 1 199 ? -6.797 4.157 -2.302 1.00 91.31 199 SER A C 1
ATOM 1654 O O . SER A 1 199 ? -6.205 3.778 -3.306 1.00 91.31 199 SER A O 1
ATOM 1656 N N . LEU A 1 200 ? -6.158 4.635 -1.228 1.00 93.94 200 LEU A N 1
ATOM 1657 C CA . LEU A 1 200 ? -4.707 4.766 -1.154 1.00 93.94 200 LEU A CA 1
ATOM 1658 C C . LEU A 1 200 ? -4.018 3.397 -1.212 1.00 93.94 200 LEU A C 1
ATOM 1660 O O . LEU A 1 200 ? -3.066 3.238 -1.962 1.00 93.94 200 LEU A O 1
ATOM 1664 N N . TYR A 1 201 ? -4.538 2.390 -0.501 1.00 94.25 201 TYR A N 1
ATOM 1665 C CA . TYR A 1 201 ? -4.040 1.013 -0.600 1.00 94.25 201 TYR A CA 1
ATOM 1666 C C . TYR A 1 201 ? -4.178 0.440 -2.015 1.00 94.25 201 TYR A C 1
ATOM 1668 O O . TYR A 1 201 ? -3.230 -0.142 -2.530 1.00 94.25 201 TYR A O 1
ATOM 1676 N N . VAL A 1 202 ? -5.341 0.616 -2.647 1.00 93.56 202 VAL A N 1
ATOM 1677 C CA . VAL A 1 202 ? -5.624 0.100 -3.995 1.00 93.56 202 VAL A CA 1
ATOM 1678 C C . VAL A 1 202 ? -4.697 0.734 -5.030 1.00 93.56 202 VAL A C 1
ATOM 1680 O O . VAL A 1 202 ? -4.062 0.014 -5.801 1.00 93.56 202 VAL A O 1
ATOM 1683 N N . MET A 1 203 ? -4.574 2.062 -5.016 1.00 93.81 203 MET A N 1
ATOM 1684 C CA . MET A 1 203 ? -3.684 2.788 -5.921 1.00 93.81 203 MET A CA 1
ATOM 1685 C C . MET A 1 203 ? -2.228 2.377 -5.700 1.00 93.81 203 MET A C 1
ATOM 1687 O O . MET A 1 203 ? -1.514 2.083 -6.655 1.00 93.81 203 MET A O 1
ATOM 1691 N N . SER A 1 204 ? -1.807 2.282 -4.437 1.00 94.62 204 SER A N 1
ATOM 1692 C CA . SER A 1 204 ? -0.458 1.852 -4.095 1.00 94.62 204 SER A CA 1
ATOM 1693 C C . SER A 1 204 ? -0.157 0.428 -4.570 1.00 94.62 204 SER A C 1
ATOM 1695 O O . SER A 1 204 ? 0.865 0.181 -5.208 1.00 94.62 204 SER A O 1
ATOM 1697 N N . LEU A 1 205 ? -1.055 -0.523 -4.310 1.00 94.25 205 LEU A N 1
ATOM 1698 C CA . LEU A 1 205 ? -0.890 -1.902 -4.765 1.00 94.25 205 LEU A CA 1
ATOM 1699 C C . LEU A 1 205 ? -0.812 -1.975 -6.298 1.00 94.25 205 LEU A C 1
ATOM 1701 O O . LEU A 1 205 ? 0.017 -2.711 -6.821 1.00 94.25 205 LEU A O 1
ATOM 1705 N N . THR A 1 206 ? -1.628 -1.184 -7.002 1.00 93.44 206 THR A N 1
ATOM 1706 C CA . THR A 1 206 ? -1.606 -1.089 -8.472 1.00 93.44 206 THR A CA 1
ATOM 1707 C C . THR A 1 206 ? -0.242 -0.614 -8.963 1.00 93.44 206 THR A C 1
ATOM 1709 O O . THR A 1 206 ? 0.415 -1.327 -9.718 1.00 93.44 206 THR A O 1
ATOM 1712 N N . LEU A 1 207 ? 0.220 0.540 -8.469 1.00 92.81 207 LEU A N 1
ATOM 1713 C CA . LEU A 1 207 ? 1.500 1.129 -8.864 1.00 92.81 207 LEU A CA 1
ATOM 1714 C C . LEU A 1 207 ? 2.677 0.196 -8.549 1.00 92.81 207 LEU A C 1
ATOM 1716 O O . LEU A 1 207 ? 3.604 0.059 -9.340 1.00 92.81 207 LEU A O 1
ATOM 1720 N N . LEU A 1 208 ? 2.629 -0.477 -7.399 1.00 93.44 208 LEU A N 1
ATOM 1721 C CA . LEU A 1 208 ? 3.675 -1.399 -6.977 1.00 93.44 208 LEU A CA 1
ATOM 1722 C C . LEU A 1 208 ? 3.748 -2.627 -7.895 1.00 93.44 208 LEU A C 1
ATOM 1724 O O . LEU A 1 208 ? 4.834 -3.003 -8.330 1.00 93.44 208 LEU A O 1
ATOM 1728 N N . VAL A 1 209 ? 2.599 -3.222 -8.231 1.00 90.88 209 VAL A N 1
ATOM 1729 C CA . VAL A 1 209 ? 2.515 -4.354 -9.168 1.00 90.88 209 VAL A CA 1
ATOM 1730 C C . VAL A 1 209 ? 2.979 -3.946 -10.568 1.00 90.88 209 VAL A C 1
ATOM 1732 O O . VAL A 1 209 ? 3.714 -4.698 -11.206 1.00 90.88 209 VAL A O 1
ATOM 1735 N N . GLU A 1 210 ? 2.618 -2.752 -11.039 1.00 88.94 210 GLU A N 1
ATOM 1736 C CA . GLU A 1 210 ? 3.113 -2.223 -12.315 1.00 88.94 210 GLU A CA 1
ATOM 1737 C C . GLU A 1 210 ? 4.635 -2.061 -12.317 1.00 88.94 210 GLU A C 1
ATOM 1739 O O . GLU A 1 210 ? 5.291 -2.531 -13.248 1.00 88.94 210 GLU A O 1
ATOM 1744 N N . CYS A 1 211 ? 5.216 -1.480 -11.262 1.00 90.50 211 CYS A N 1
ATOM 1745 C CA . CYS A 1 211 ? 6.667 -1.347 -11.143 1.00 90.50 211 CYS A CA 1
ATOM 1746 C C . CYS A 1 211 ? 7.374 -2.708 -11.184 1.00 90.50 211 CYS A C 1
ATOM 1748 O O . CYS A 1 211 ? 8.391 -2.851 -11.867 1.00 90.50 211 CYS A O 1
ATOM 1750 N N . VAL A 1 212 ? 6.822 -3.719 -10.503 1.00 89.31 212 VAL A N 1
ATOM 1751 C CA . VAL A 1 212 ? 7.339 -5.095 -10.541 1.00 89.31 212 VAL A CA 1
ATOM 1752 C C . VAL A 1 212 ? 7.298 -5.665 -11.958 1.00 89.31 212 VAL A C 1
ATOM 1754 O O . VAL A 1 212 ? 8.292 -6.222 -12.418 1.00 89.31 212 VAL A O 1
ATOM 1757 N N . LEU A 1 213 ? 6.168 -5.535 -12.658 1.00 85.88 213 LEU A N 1
ATOM 1758 C CA . LEU A 1 213 ? 5.996 -6.087 -14.003 1.00 85.88 213 LEU A CA 1
ATOM 1759 C C . LEU A 1 213 ? 6.903 -5.398 -15.028 1.00 85.88 213 LEU A C 1
ATOM 1761 O O . LEU A 1 213 ? 7.526 -6.079 -15.841 1.00 85.88 213 LEU A O 1
ATOM 1765 N N . ILE A 1 214 ? 7.028 -4.069 -14.966 1.00 86.56 214 ILE A N 1
ATOM 1766 C CA . ILE A 1 214 ? 7.950 -3.312 -15.823 1.00 86.56 214 ILE A CA 1
ATOM 1767 C C . ILE A 1 214 ? 9.386 -3.775 -15.574 1.00 86.56 214 ILE A C 1
ATOM 1769 O O . ILE A 1 214 ? 10.113 -4.069 -16.522 1.00 86.56 214 ILE A O 1
ATOM 1773 N N . LEU A 1 215 ? 9.794 -3.892 -14.308 1.00 87.25 215 LEU A N 1
ATOM 1774 C CA . LEU A 1 215 ? 11.140 -4.342 -13.973 1.00 87.25 215 LEU A CA 1
ATOM 1775 C C . LEU A 1 215 ? 11.393 -5.788 -14.429 1.00 87.25 215 LEU A C 1
ATOM 1777 O O . LEU A 1 215 ? 12.463 -6.084 -14.960 1.00 87.25 215 LEU A O 1
ATOM 1781 N N . ALA A 1 216 ? 10.403 -6.672 -14.288 1.00 82.69 216 ALA A N 1
ATOM 1782 C CA . ALA A 1 216 ? 10.480 -8.045 -14.773 1.00 82.69 216 ALA A CA 1
ATOM 1783 C C . ALA A 1 216 ? 10.684 -8.105 -16.294 1.00 82.69 216 ALA A C 1
ATOM 1785 O O . ALA A 1 216 ? 11.537 -8.864 -16.752 1.00 82.69 216 ALA A O 1
ATOM 1786 N N . ILE A 1 217 ? 9.973 -7.276 -17.069 1.00 79.69 217 ILE A N 1
ATOM 1787 C CA . ILE A 1 217 ? 10.151 -7.163 -18.527 1.00 79.69 217 ILE A CA 1
ATOM 1788 C C . ILE A 1 217 ? 11.573 -6.701 -18.870 1.00 79.69 217 ILE A C 1
ATOM 1790 O O . ILE A 1 217 ? 12.203 -7.272 -19.757 1.00 79.69 217 ILE A O 1
ATOM 1794 N N . LEU A 1 218 ? 12.095 -5.695 -18.160 1.00 80.38 218 LEU A N 1
ATOM 1795 C CA . LEU A 1 218 ? 13.429 -5.142 -18.421 1.00 80.38 218 LEU A CA 1
ATOM 1796 C C . LEU A 1 218 ? 14.559 -6.136 -18.114 1.00 80.38 218 LEU A C 1
ATOM 1798 O O . LEU A 1 218 ? 15.552 -6.173 -18.838 1.00 80.38 218 LEU A O 1
ATOM 1802 N N . VAL A 1 219 ? 14.418 -6.938 -17.055 1.00 78.19 219 VAL A N 1
ATOM 1803 C CA . VAL A 1 219 ? 15.433 -7.920 -16.636 1.00 78.19 219 VAL A CA 1
ATOM 1804 C C . VAL A 1 219 ? 15.335 -9.218 -17.446 1.00 78.19 219 VAL A C 1
ATOM 1806 O O . VAL A 1 219 ? 16.352 -9.810 -17.805 1.00 78.19 219 VAL A O 1
ATOM 1809 N N . SER A 1 220 ? 14.123 -9.669 -17.776 1.00 69.00 220 SER A N 1
ATOM 1810 C CA . SER A 1 220 ? 13.882 -10.880 -18.565 1.00 69.00 220 SER A CA 1
ATOM 1811 C C . SER A 1 220 ? 13.864 -10.568 -20.070 1.00 69.00 220 SER A C 1
ATOM 1813 O O . SER A 1 220 ? 12.838 -10.692 -20.743 1.00 69.00 220 SER A O 1
ATOM 1815 N N . MET A 1 221 ? 15.025 -10.235 -20.634 1.00 57.56 221 MET A N 1
ATOM 1816 C CA . MET A 1 221 ? 15.198 -9.961 -22.074 1.00 57.56 221 MET A CA 1
ATOM 1817 C C . MET A 1 221 ? 14.904 -11.158 -23.016 1.00 57.56 221 MET A C 1
ATOM 1819 O O . MET A 1 221 ? 14.942 -10.985 -24.229 1.00 57.56 221 MET A O 1
ATOM 1823 N N . GLY A 1 222 ? 14.613 -12.367 -22.506 1.00 49.25 222 GLY A N 1
ATOM 1824 C CA . GLY A 1 222 ? 14.529 -13.592 -23.326 1.00 49.25 222 GLY A CA 1
ATOM 1825 C C . GLY A 1 222 ? 13.201 -14.364 -23.343 1.00 49.25 222 GLY A C 1
ATOM 1826 O O . GLY A 1 222 ? 12.980 -15.126 -24.276 1.00 49.25 222 GLY A O 1
ATOM 1827 N N . SER A 1 223 ? 12.306 -14.204 -22.358 1.00 45.97 223 SER A N 1
ATOM 1828 C CA . SER A 1 223 ? 11.093 -15.054 -22.244 1.00 45.97 223 SER A CA 1
ATOM 1829 C C . SER A 1 223 ? 9.768 -14.292 -22.118 1.00 45.97 223 SER A C 1
ATOM 1831 O O . SER A 1 223 ? 8.697 -14.872 -22.283 1.00 45.97 223 SER A O 1
ATOM 1833 N N . LEU A 1 224 ? 9.828 -12.979 -21.876 1.00 48.25 224 LEU A N 1
ATOM 1834 C CA . LEU A 1 224 ? 8.671 -12.135 -21.552 1.00 48.25 224 LEU A CA 1
ATOM 1835 C C . LEU A 1 224 ? 8.213 -11.226 -22.705 1.00 48.25 224 LEU A C 1
ATOM 1837 O O . LEU A 1 224 ? 7.305 -10.422 -22.519 1.00 48.25 224 LEU A O 1
ATOM 1841 N N . ILE A 1 225 ? 8.778 -11.384 -23.908 1.00 47.91 225 ILE A N 1
ATOM 1842 C CA . ILE A 1 225 ? 8.384 -10.625 -25.115 1.00 47.91 225 ILE A CA 1
ATOM 1843 C C . ILE A 1 225 ? 6.898 -10.862 -25.469 1.00 47.91 225 ILE A C 1
ATOM 1845 O O . ILE A 1 225 ? 6.255 -10.016 -26.083 1.00 47.91 225 ILE A O 1
ATOM 1849 N N . HIS A 1 226 ? 6.315 -11.980 -25.020 1.00 47.72 226 HIS A N 1
ATOM 1850 C CA . HIS A 1 226 ? 4.886 -12.272 -25.167 1.00 47.72 226 HIS A CA 1
ATOM 1851 C C . HIS A 1 226 ? 3.987 -11.675 -24.080 1.00 47.72 226 HIS A C 1
ATOM 1853 O O . HIS A 1 226 ? 2.797 -11.978 -24.067 1.00 47.72 226 HIS A O 1
ATOM 1859 N N . PHE A 1 227 ? 4.498 -10.835 -23.178 1.00 52.84 227 PHE A N 1
ATOM 1860 C CA . PHE A 1 227 ? 3.633 -10.038 -22.318 1.00 52.84 227 PHE A CA 1
ATOM 1861 C C . PHE A 1 227 ? 3.246 -8.758 -23.065 1.00 52.84 227 PHE A C 1
ATOM 1863 O O . PHE A 1 227 ? 4.078 -7.859 -23.208 1.00 52.84 227 PHE A O 1
ATOM 1870 N N . PRO A 1 228 ? 2.018 -8.653 -23.599 1.00 58.00 228 PRO A N 1
ATOM 1871 C CA . PRO A 1 228 ? 1.643 -7.470 -24.343 1.00 58.00 228 PRO A CA 1
ATOM 1872 C C . PRO A 1 228 ? 1.547 -6.295 -23.368 1.00 58.00 228 PRO A C 1
ATOM 1874 O O . PRO A 1 228 ? 0.972 -6.414 -22.289 1.00 58.00 228 PRO A O 1
ATOM 1877 N N . ILE A 1 229 ? 2.064 -5.133 -23.762 1.00 64.31 229 ILE A N 1
ATOM 1878 C CA . ILE A 1 229 ? 1.890 -3.845 -23.063 1.00 64.31 229 ILE A CA 1
ATOM 1879 C C . ILE A 1 229 ? 0.415 -3.617 -22.660 1.00 64.31 229 ILE A C 1
ATOM 1881 O O . ILE A 1 229 ? 0.127 -2.994 -21.640 1.00 64.31 229 ILE A O 1
ATOM 1885 N N . THR A 1 230 ? -0.529 -4.209 -23.402 1.00 67.12 230 THR A N 1
ATOM 1886 C CA . THR A 1 230 ? -1.966 -4.233 -23.091 1.00 67.12 230 THR A CA 1
ATOM 1887 C C . THR A 1 230 ? -2.275 -4.714 -21.674 1.00 67.12 230 THR A C 1
ATOM 1889 O O . THR A 1 230 ? -3.194 -4.205 -21.048 1.00 67.12 230 THR A O 1
ATOM 1892 N N . ASN A 1 231 ? -1.505 -5.655 -21.133 1.00 73.25 231 ASN A N 1
ATOM 1893 C CA . ASN A 1 231 ? -1.706 -6.203 -19.797 1.00 73.25 231 ASN A CA 1
ATOM 1894 C C . ASN A 1 231 ? -1.365 -5.208 -18.678 1.00 73.25 231 ASN A C 1
ATOM 1896 O O . ASN A 1 231 ? -2.048 -5.200 -17.655 1.00 73.25 231 ASN A O 1
ATOM 1900 N N . LEU A 1 232 ? -0.351 -4.359 -18.881 1.00 76.81 232 LEU A N 1
ATOM 1901 C CA . LEU A 1 232 ? -0.029 -3.257 -17.968 1.00 76.81 232 LEU A CA 1
ATOM 1902 C C . LEU A 1 232 ? -1.152 -2.218 -17.982 1.00 76.81 232 LEU A C 1
ATOM 1904 O O . LEU A 1 232 ? -1.640 -1.825 -16.928 1.00 76.81 232 LEU A O 1
ATOM 1908 N N . ILE A 1 233 ? -1.636 -1.864 -19.178 1.00 78.81 233 ILE A N 1
ATOM 1909 C CA . ILE A 1 233 ? -2.761 -0.933 -19.349 1.00 78.81 233 ILE A CA 1
ATOM 1910 C C . ILE A 1 233 ? -4.014 -1.463 -18.639 1.00 78.81 233 ILE A C 1
ATOM 1912 O O . ILE A 1 233 ? -4.696 -0.710 -17.949 1.00 78.81 233 ILE A O 1
ATOM 1916 N N . VAL A 1 234 ? -4.308 -2.761 -18.761 1.00 84.06 234 VAL A N 1
ATOM 1917 C CA . VAL A 1 234 ? -5.456 -3.389 -18.090 1.00 84.06 234 VAL A CA 1
ATOM 1918 C C . VAL A 1 234 ? -5.339 -3.286 -16.567 1.00 84.06 234 VAL A C 1
ATOM 1920 O O . VAL A 1 234 ? -6.316 -2.905 -15.926 1.00 84.06 234 VAL A O 1
ATOM 1923 N N . ILE A 1 235 ? -4.173 -3.580 -15.980 1.00 84.19 235 ILE A N 1
ATOM 1924 C CA . ILE A 1 235 ? -3.964 -3.460 -14.525 1.00 84.19 235 ILE A CA 1
ATOM 1925 C C . ILE A 1 235 ? -4.146 -2.011 -14.073 1.00 84.19 235 ILE A C 1
ATOM 1927 O O . ILE A 1 235 ? -4.894 -1.776 -13.123 1.00 84.19 235 ILE A O 1
ATOM 1931 N N . GLY A 1 236 ? -3.539 -1.052 -14.775 1.00 83.81 236 GLY A N 1
ATOM 1932 C CA . GLY A 1 236 ? -3.639 0.366 -14.437 1.00 83.81 236 GLY A CA 1
ATOM 1933 C C . GLY A 1 236 ? -5.067 0.895 -14.513 1.00 83.81 236 GLY A C 1
ATOM 1934 O O . GLY A 1 236 ? -5.540 1.549 -13.584 1.00 83.81 236 GLY A O 1
ATOM 1935 N N . VAL A 1 237 ? -5.807 0.545 -15.571 1.00 87.25 237 VAL A N 1
ATOM 1936 C CA . VAL A 1 237 ? -7.220 0.928 -15.727 1.00 87.25 237 VAL A CA 1
ATOM 1937 C C . VAL A 1 237 ? -8.080 0.301 -14.631 1.00 87.25 237 VAL A C 1
ATOM 1939 O O . VAL A 1 237 ? -8.876 1.000 -14.004 1.00 87.25 237 VAL A O 1
ATOM 1942 N N . ILE A 1 238 ? -7.908 -0.996 -14.358 1.00 88.25 238 ILE A N 1
ATOM 1943 C CA . ILE A 1 238 ? -8.641 -1.693 -13.294 1.00 88.25 238 ILE A CA 1
ATOM 1944 C C . ILE A 1 238 ? -8.342 -1.051 -11.933 1.00 88.25 238 ILE A C 1
ATOM 1946 O O . ILE A 1 238 ? -9.267 -0.733 -11.184 1.00 88.25 238 ILE A O 1
ATOM 1950 N N . GLY A 1 239 ? -7.067 -0.821 -11.622 1.00 83.50 239 GLY A N 1
ATOM 1951 C CA . GLY A 1 239 ? -6.633 -0.190 -10.381 1.00 83.50 239 GLY A CA 1
ATOM 1952 C C . GLY A 1 239 ? -7.186 1.222 -10.215 1.00 83.50 239 GLY A C 1
ATOM 1953 O O . GLY A 1 239 ? -7.687 1.565 -9.141 1.00 83.50 239 GLY A O 1
ATOM 1954 N N . PHE A 1 240 ? -7.198 2.018 -11.286 1.00 86.88 240 PHE A N 1
ATOM 1955 C CA . PHE A 1 240 ? -7.784 3.357 -11.281 1.00 86.88 240 PHE A CA 1
ATOM 1956 C C . PHE A 1 240 ? -9.295 3.320 -11.028 1.00 86.88 240 PHE A C 1
ATOM 1958 O O . PHE A 1 240 ? -9.784 4.025 -10.144 1.00 86.88 240 PHE A O 1
ATOM 1965 N N . ILE A 1 241 ? -10.034 2.447 -11.723 1.00 88.75 241 ILE A N 1
ATOM 1966 C CA . ILE A 1 241 ? -11.481 2.273 -11.519 1.00 88.75 241 ILE A CA 1
ATOM 1967 C C . ILE A 1 241 ? -11.770 1.893 -10.063 1.00 88.75 241 ILE A C 1
ATOM 1969 O O . ILE A 1 241 ? -12.593 2.534 -9.413 1.00 88.75 241 ILE A O 1
ATOM 1973 N N . PHE A 1 242 ? -11.069 0.900 -9.508 1.00 85.44 242 PHE A N 1
ATOM 1974 C CA . PHE A 1 242 ? -11.272 0.483 -8.117 1.00 85.44 242 PHE A CA 1
ATOM 1975 C C . PHE A 1 242 ? -10.846 1.547 -7.095 1.00 85.44 242 PHE A C 1
ATOM 1977 O O . PHE A 1 242 ? -11.425 1.615 -6.004 1.00 85.44 242 PHE A O 1
ATOM 1984 N N . THR A 1 243 ? -9.874 2.396 -7.434 1.00 85.94 243 THR A N 1
ATOM 1985 C CA . THR A 1 243 ? -9.490 3.557 -6.621 1.00 85.94 243 THR A CA 1
ATOM 1986 C C . THR A 1 243 ? -10.631 4.569 -6.580 1.00 85.94 243 THR A C 1
ATOM 1988 O O . THR A 1 243 ? -11.060 4.935 -5.489 1.00 85.94 243 THR A O 1
ATOM 1991 N N . VAL A 1 244 ? -11.189 4.944 -7.738 1.00 85.50 244 VAL A N 1
ATOM 1992 C CA . VAL A 1 244 ? -12.338 5.863 -7.840 1.00 85.50 244 VAL A CA 1
ATOM 1993 C C . VAL A 1 244 ? -13.556 5.301 -7.102 1.00 85.50 244 VAL A C 1
ATOM 1995 O O . VAL A 1 244 ? -14.140 5.989 -6.270 1.00 85.50 244 VAL A O 1
ATOM 1998 N N . VAL A 1 245 ? -13.881 4.022 -7.309 1.00 85.81 245 VAL A N 1
ATOM 1999 C CA . VAL A 1 245 ? -14.984 3.336 -6.610 1.00 85.81 245 VAL A CA 1
ATOM 2000 C C . VAL A 1 245 ? -14.764 3.278 -5.095 1.00 85.81 245 VAL A C 1
ATOM 2002 O O . VAL A 1 245 ? -15.725 3.239 -4.341 1.00 85.81 245 VAL A O 1
ATOM 2005 N N . SER A 1 246 ? -13.518 3.269 -4.615 1.00 81.06 246 SER A N 1
ATOM 2006 C CA . SER A 1 246 ? -13.234 3.302 -3.173 1.00 81.06 246 SER A CA 1
ATOM 2007 C C . SER A 1 246 ? -13.350 4.700 -2.558 1.00 81.06 246 SER A C 1
ATOM 2009 O O . SER A 1 246 ? -13.383 4.811 -1.333 1.00 81.06 246 SER A O 1
ATOM 2011 N N . ILE A 1 247 ? -13.362 5.751 -3.380 1.00 80.88 247 ILE A N 1
ATOM 2012 C CA . ILE A 1 247 ? -13.511 7.147 -2.951 1.00 80.88 247 ILE A CA 1
ATOM 2013 C C . ILE A 1 247 ? -14.996 7.529 -2.861 1.00 80.88 247 ILE A C 1
ATOM 2015 O O . ILE A 1 247 ? -15.367 8.267 -1.942 1.00 80.88 247 ILE A O 1
ATOM 2019 N N . CYS A 1 248 ? -15.808 7.033 -3.801 1.00 74.00 248 CYS A N 1
ATOM 2020 C CA . CYS A 1 248 ? -17.259 7.218 -3.858 1.00 74.00 248 CYS A CA 1
ATOM 2021 C C . CYS A 1 248 ? -17.980 6.461 -2.734 1.00 74.00 248 CYS A C 1
ATOM 2023 O O . CYS A 1 248 ? -18.754 7.131 -2.010 1.00 74.00 248 CYS A O 1
#

Foldseek 3Di:
DAPVVQLVVLLLLLLLQDPPVVSVVVSVVVVVVVVPDDRVCRVVVCVVCDRSNVNSVVSGDVVSRVVVVVLLCLLLCLLVVLLVLLVVLDCPPPDLVVLVVSLVVNLVSLCVRLPPDPPPPDPPPQDVVLVVLVVVLVVLLVVLCVLLVCVVVVVCPPPHPVCSVVVNSVSLSVSSVSLSVQLNVLSSCCSSPNVLSNLSNLSSSLSSSLSSVSSSCVSCVDDCPPPDPVVNVVSNVVSVVSSVVSND

Organism: NCBI:txid2838518

Secondary structure (DSSP, 8-state):
--HHHHHHHHHHHHHHHS-HHHHHHHHHHHHHHHHHS-GGGHHHHHHHH--HHHHHHHHS-HHHHHHHHHHHHHHHHHHHHHHHHHHH---TT--HHHHHHHHHHHHHHHHHHT---TT--S-----HHHHHHHHHHHHHHHHHHHHHHHHHTT-TTSS-HHHHHHHHHHHHHHHHHHHHHHHHHHHHHHHHT-GGGHHHHHHHHHHHHHHHHHHHHHH-TTT-TTS-HHHHHHHHHHHHHHHHHHH-

Sequence (248 aa):
MNKETYLKKFSSAVRWMLPKSDADEVLADYDEILSEYSEEDENIFVKELGEPVQAAKLLSEPKVYHRWLVAFSLMAFFLLISEFLILRANFNNYSNTSMYIIFILGLSVSFIWFRPKYREKHKSTFPPKLLLMLFVLIVCMVVTAVIVESLFQKNWNFIPFEIYGVVVYRTLLFTGTLSTIFGLFGLIKARLSDYRWRSLYVMSLTLLVECVLILAILVSMGSLIHFPITNLIVIGVIGFIFTVVSIC

Radius of gyration: 22.37 Å; chains: 1; bounding box: 51×36×68 Å